Protein 3B7F (pdb70)

Secondary structure (DSSP, 8-state):
-PPP-S---EEEETTEEEEEEE-TTS-SEEEEEEESTTSEE------SSSTT---EE---EE-EE-SSTTS--EE-SB---PPPP------EEEEEEE--TTSTT-EEEEEETTEEEEESSTTSB-EE-HHHHT---HHHH-----------EE-TT-TT-EEE---B--EEESSTTSS-EE--TT---TTSSSSSSSS-B-EEEEEE-SSSTT-EEEEETTEEE--TTTT----GGG--TTT-S--S-EEE-SS-TT-EEE-----SSTT-----SS--EEEESSTTS--EEE-BTS--SS------TB--B--SSSP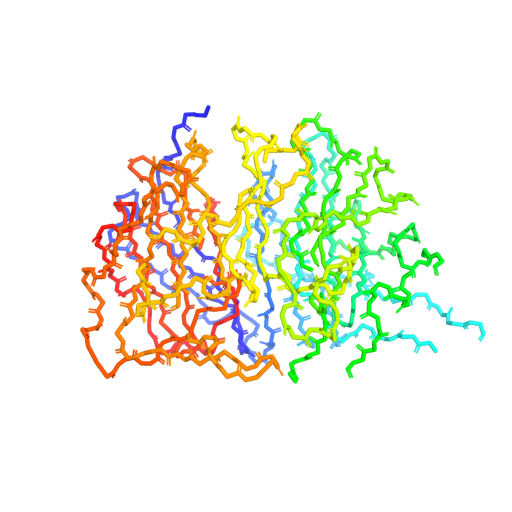PEEEE-TTS-EEEESSTTSB-EEEE-S-S-EEEEE----

Radius of gyration: 19.06 Å; Cα contacts (8 Å, |Δi|>4): 1025; chains: 1; bounding box: 45×49×48 Å

Nearest PDB structures (foldseek):
  3b7f-assembly1_A  TM=1.003E+00  e=8.280E-69  Cupriavidus pinatubonensis JMP134
  6p2l-assembly1_A  TM=5.662E-01  e=8.140E-10  Niastella koreensis GR20-10
  7z6e-assembly1_A  TM=5.411E-01  e=1.673E-03  Caenorhabditis elegans
  4xmi-assembly1_A  TM=3.049E-01  e=4.607E-04  Streptococcus pneumoniae TIGR4
  3sli-assembly1_A  TM=2.594E-01  e=3.035E-03  Macrobdella decora

Solvent-accessible surface area: 14882 Å² total

Sequence (358 aa):
SAPESGPVLLVATIKGAWFLASDPARRTWELRGPVFLGHTIHHIVQDPREPEERLAARTLGPTVFRSDDGGGNWTEATRPPAFNKAPGRRVVDHVFWLTPGHASEPGTTWYAGTSPQGLFRSTDHGASWEPVAGFNDHPRRAWTGGEPDGPKHSILVDPRDPKHLYIGSSGGVFESTDAGTDWKPLNRGCAANFLPDPNVEFGHDPHCVVQHPAAPDILYQQNHCGIYRDRREGVWKRIGDAPREVGDIGFPIVVHQRDPRTVWVFPDGSDVWPRVSPGGKPAVYVTRDAGEESWQRQDRGLPTTDQAWLTVKRQATADAHAPVGVYFGTTGGEIWASADEGEHWQCIASHLPHIYAVQSARP

Structure (mmCIF, N/CA/C/O backbone):
data_3B7F
#
_entry.id   3B7F
#
_cell.length_a   114.310
_cell.length_b   114.310
_cell.length_c   161.430
_cell.angle_alpha   90.000
_cell.angle_beta   90.000
_cell.angle_gamma   90.000
#
_symmetry.space_group_name_H-M   'I 41 2 2'
#
loop_
_entity.id
_entity.type
_entity.pdbx_description
1 polymer 'Glycosyl hydrolase, BNR repeat'
2 non-polymer 'CHLORIDE ION'
3 non-polymer 1,2-ETHANEDIOL
4 water water
#
loop_
_atom_site.group_PDB
_atom_site.id
_atom_site.type_symbol
_atom_site.label_atom_id
_atom_site.label_alt_id
_atom_site.label_comp_id
_atom_site.label_asym_id
_atom_site.label_entity_id
_atom_site.label_seq_id
_atom_site.pdbx_PDB_ins_code
_atom_site.Cartn_x
_atom_site.Cartn_y
_atom_site.Cartn_z
_atom_site.occupancy
_atom_site.B_iso_or_equiv
_atom_site.auth_seq_id
_atom_site.auth_comp_id
_atom_site.auth_asym_id
_atom_site.auth_atom_id
_atom_site.pdbx_PDB_model_num
ATOM 1 N N . SER A 1 16 ? 35.472 -15.598 12.149 1.00 59.30 15 SER A N 1
ATOM 2 C CA . SER A 1 16 ? 34.169 -14.928 12.465 1.00 59.78 15 SER A CA 1
ATOM 3 C C . SER A 1 16 ? 32.957 -15.872 12.518 1.00 59.03 15 SER A C 1
ATOM 4 O O . SER A 1 16 ? 32.543 -16.440 11.488 1.00 58.03 15 SER A O 1
ATOM 7 N N . ALA A 1 17 ? 32.417 -16.052 13.730 1.00 58.20 16 ALA A N 1
ATOM 8 C CA . ALA A 1 17 ? 31.172 -16.792 13.935 1.00 56.21 16 ALA A CA 1
ATOM 9 C C . ALA A 1 17 ? 30.082 -15.765 13.601 1.00 53.99 16 ALA A C 1
ATOM 10 O O . ALA A 1 17 ? 30.274 -14.569 13.898 1.00 52.61 16 ALA A O 1
ATOM 12 N N . PRO A 1 18 ? 28.967 -16.190 12.953 1.00 51.06 17 PRO A N 1
ATOM 13 C CA . PRO A 1 18 ? 27.944 -15.173 12.646 1.00 49.16 17 PRO A CA 1
ATOM 14 C C . PRO A 1 18 ? 27.269 -14.622 13.901 1.00 46.39 17 PRO A C 1
ATOM 15 O O . PRO A 1 18 ? 27.092 -15.358 14.890 1.00 43.50 17 PRO A O 1
ATOM 19 N N . GLU A 1 19 ? 26.943 -13.327 13.866 1.00 44.49 18 GLU A N 1
ATOM 20 C CA . GLU A 1 19 ? 26.242 -12.681 14.976 1.00 43.36 18 GLU A CA 1
ATOM 21 C C . GLU A 1 19 ? 24.815 -13.140 14.945 1.00 39.85 18 GLU A C 1
ATOM 22 O O . GLU A 1 19 ? 24.353 -13.703 13.964 1.00 38.89 18 GLU A O 1
ATOM 28 N N . SER A 1 20 ? 24.122 -12.895 16.038 1.00 39.42 19 SER A N 1
ATOM 29 C CA . SER A 1 20 ? 22.784 -13.391 16.220 1.00 38.92 19 SER A CA 1
ATOM 30 C C . SER A 1 20 ? 21.937 -12.415 17.026 1.00 37.58 19 SER A C 1
ATOM 31 O O . SER A 1 20 ? 22.462 -11.507 17.691 1.00 35.86 19 SER A O 1
ATOM 34 N N . GLY A 1 21 ? 20.626 -12.595 16.947 1.00 36.20 20 GLY A N 1
ATOM 35 C CA . GLY A 1 21 ? 19.706 -11.751 17.685 1.00 37.50 20 GLY A CA 1
ATOM 36 C C . GLY A 1 21 ? 19.302 -10.436 16.997 1.00 38.33 20 GLY A C 1
ATOM 37 O O . GLY A 1 21 ? 19.449 -10.293 15.778 1.00 37.85 20 GLY A O 1
ATOM 38 N N . PRO A 1 22 ? 18.764 -9.477 17.781 1.00 37.54 21 PRO A N 1
ATOM 39 C CA . PRO A 1 22 ? 18.281 -8.229 17.235 1.00 35.95 21 PRO A CA 1
ATOM 40 C C . PRO A 1 22 ? 19.351 -7.396 16.567 1.00 31.97 21 PRO A C 1
ATOM 41 O O . PRO A 1 22 ? 20.491 -7.387 17.016 1.00 32.50 21 PRO A O 1
ATOM 45 N N . VAL A 1 23 ? 18.962 -6.732 15.487 1.00 28.95 22 VAL A N 1
ATOM 46 C CA . VAL A 1 23 ? 19.799 -5.781 14.771 1.00 25.55 22 VAL A CA 1
ATOM 47 C C . VAL A 1 23 ? 19.248 -4.375 15.039 1.00 27.04 22 VAL A C 1
ATOM 48 O O . VAL A 1 23 ? 18.034 -4.175 15.223 1.00 24.72 22 VAL A O 1
ATOM 60 N N . LEU A 1 25 ? 19.636 -0.307 13.515 1.00 26.98 24 LEU A N 1
ATOM 61 C CA . LEU A 1 25 ? 20.104 0.561 12.427 1.00 26.69 24 LEU A CA 1
ATOM 62 C C . LEU A 1 25 ? 20.071 1.960 13.003 1.00 26.06 24 LEU A C 1
ATOM 63 O O . LEU A 1 25 ? 19.107 2.317 13.620 1.00 27.53 24 LEU A O 1
ATOM 68 N N . LEU A 1 26 ? 21.149 2.706 12.815 1.00 27.23 25 LEU A N 1
ATOM 69 C CA . LEU A 1 26 ? 21.351 4.055 13.331 1.00 25.18 25 LEU A CA 1
ATOM 70 C C . LEU A 1 26 ? 21.228 4.940 12.116 1.00 23.85 25 LEU A C 1
ATOM 71 O O . LEU A 1 26 ? 22.105 4.881 11.249 1.00 23.44 25 LEU A O 1
ATOM 76 N N . VAL A 1 27 ? 20.161 5.760 12.066 1.00 22.79 26 VAL A N 1
ATOM 77 C CA . VAL A 1 27 ? 19.790 6.506 10.899 1.00 23.55 26 VAL A CA 1
ATOM 78 C C . VAL A 1 27 ? 19.976 8.005 11.095 1.00 25.58 26 VAL A C 1
ATOM 79 O O . VAL A 1 27 ? 19.268 8.617 11.903 1.00 27.15 26 VAL A O 1
ATOM 83 N N . ALA A 1 28 ? 20.901 8.582 10.329 1.00 23.79 27 ALA A N 1
ATOM 84 C CA . ALA A 1 28 ? 21.229 9.997 10.380 1.00 24.93 27 ALA A CA 1
ATOM 85 C C . ALA A 1 28 ? 20.492 10.703 9.268 1.00 24.31 27 ALA A C 1
ATOM 86 O O . ALA A 1 28 ? 20.581 10.280 8.111 1.00 23.94 27 ALA A O 1
ATOM 88 N N . THR A 1 29 ? 19.743 11.755 9.612 1.00 25.72 28 THR A N 1
ATOM 89 C CA . THR A 1 29 ? 19.014 12.530 8.618 1.00 24.67 28 THR A CA 1
ATOM 90 C C . THR A 1 29 ? 19.270 14.005 8.818 1.00 26.83 28 THR A C 1
ATOM 91 O O . THR A 1 29 ? 19.781 14.452 9.858 1.00 27.23 28 THR A O 1
ATOM 95 N N . ILE A 1 30 ? 18.870 14.757 7.802 1.00 26.44 29 ILE A N 1
ATOM 96 C CA . ILE A 1 30 ? 18.986 16.190 7.778 1.00 26.03 29 ILE A CA 1
ATOM 97 C C . ILE A 1 30 ? 18.241 16.902 8.927 1.00 27.53 29 ILE A C 1
ATOM 98 O O . ILE A 1 30 ? 18.591 18.049 9.236 1.00 24.18 29 ILE A O 1
ATOM 103 N N . LYS A 1 31 ? 17.245 16.240 9.546 1.00 27.49 30 LYS A N 1
ATOM 104 C CA . LYS A 1 31 ? 16.486 16.819 10.670 1.00 27.81 30 LYS A CA 1
ATOM 105 C C . LYS A 1 31 ? 16.400 15.950 11.917 1.00 28.36 30 LYS A C 1
ATOM 106 O O . LYS A 1 31 ? 15.487 16.142 12.726 1.00 29.94 30 LYS A O 1
ATOM 112 N N . GLY A 1 32 ? 17.368 15.046 12.109 1.00 29.22 31 GLY A N 1
ATOM 113 C CA . GLY A 1 32 ? 17.434 14.231 13.330 1.00 27.84 31 GLY A CA 1
ATOM 114 C C . GLY A 1 32 ? 17.947 12.829 13.126 1.00 27.41 31 GLY A C 1
ATOM 115 O O . GLY A 1 32 ? 18.216 12.406 11.994 1.00 28.44 31 GLY A O 1
ATOM 116 N N . ALA A 1 33 ? 18.078 12.136 14.254 1.00 24.53 32 ALA A N 1
ATOM 117 C CA . ALA A 1 33 ? 18.491 10.749 14.336 1.00 22.90 32 ALA A CA 1
ATOM 118 C C . ALA A 1 33 ? 17.270 9.877 14.644 1.00 24.74 32 ALA A C 1
ATOM 119 O O . ALA A 1 33 ? 16.424 10.218 15.480 1.00 24.72 32 ALA A O 1
ATOM 121 N N . TRP A 1 34 ? 17.168 8.766 13.930 1.00 25.27 33 TRP A N 1
ATOM 122 C CA . TRP A 1 34 ? 16.148 7.766 14.184 1.00 24.91 33 TRP A CA 1
ATOM 123 C C . TRP A 1 34 ? 16.910 6.455 14.335 1.00 22.18 33 TRP A C 1
ATOM 124 O O . TRP A 1 34 ? 18.053 6.344 13.905 1.00 23.66 33 TRP A O 1
ATOM 135 N N . PHE A 1 35 ? 16.262 5.503 14.998 1.00 23.31 34 PHE A N 1
ATOM 136 C CA . PHE A 1 35 ? 16.842 4.224 15.343 1.00 27.29 34 PHE A CA 1
ATOM 137 C C . PHE A 1 35 ? 15.844 3.152 15.065 1.00 27.88 34 PHE A C 1
ATOM 138 O O . PHE A 1 35 ? 14.673 3.295 15.439 1.00 29.87 34 PHE A O 1
ATOM 146 N N . LEU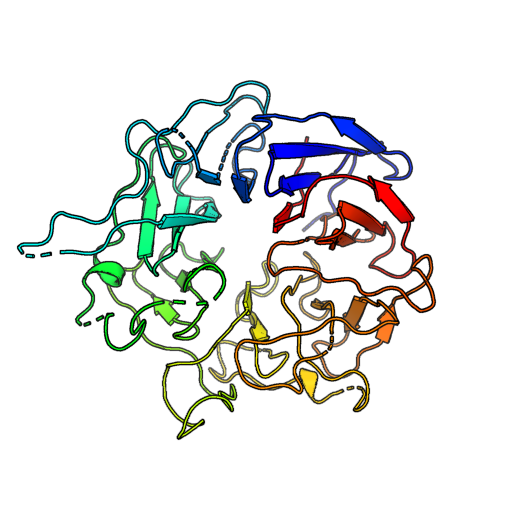 A 1 36 ? 16.289 2.097 14.380 1.00 26.94 35 LEU A N 1
ATOM 147 C CA . LEU A 1 36 ? 15.412 0.967 14.040 1.00 28.90 35 LEU A CA 1
ATOM 148 C C . LEU A 1 36 ? 15.915 -0.261 14.759 1.00 27.22 35 LEU A C 1
ATOM 149 O O . LEU A 1 36 ? 17.099 -0.507 14.750 1.00 30.93 35 LEU A O 1
ATOM 154 N N . ALA A 1 37 ? 15.025 -1.010 15.409 1.00 28.14 36 ALA A N 1
ATOM 155 C CA . ALA A 1 37 ? 15.434 -2.224 16.139 1.00 27.86 36 ALA A CA 1
ATOM 156 C C . ALA A 1 37 ? 14.598 -3.422 15.679 1.00 26.67 36 ALA A C 1
ATOM 157 O O . ALA A 1 37 ? 13.375 -3.329 15.607 1.00 28.08 36 ALA A O 1
ATOM 159 N N . SER A 1 38 ? 15.252 -4.537 15.376 1.00 29.38 37 SER A N 1
ATOM 160 C CA . SER A 1 38 ? 14.546 -5.740 14.939 1.00 29.22 37 SER A CA 1
ATOM 161 C C . SER A 1 38 ? 14.335 -6.753 16.047 1.00 30.77 37 SER A C 1
ATOM 162 O O . SER A 1 38 ? 14.924 -6.656 17.125 1.00 30.76 37 SER A O 1
ATOM 165 N N . ASP A 1 39 ? 13.449 -7.707 15.747 1.00 32.23 38 ASP A N 1
ATOM 166 C CA . ASP A 1 39 ? 13.285 -8.928 16.532 1.00 33.62 38 ASP A CA 1
ATOM 167 C C . ASP A 1 39 ? 14.487 -9.836 16.125 1.00 34.45 38 ASP A C 1
ATOM 168 O O . ASP A 1 39 ? 15.215 -9.515 15.168 1.00 32.39 38 ASP A O 1
ATOM 173 N N . PRO A 1 40 ? 14.718 -10.950 16.839 1.00 32.89 39 PRO A N 1
ATOM 174 C CA . PRO A 1 40 ? 15.874 -11.786 16.474 1.00 31.89 39 PRO A CA 1
ATOM 175 C C . PRO A 1 40 ? 15.863 -12.350 15.038 1.00 30.44 39 PRO A C 1
ATOM 176 O O . PRO A 1 40 ? 16.920 -12.536 14.436 1.00 31.59 39 PRO A O 1
ATOM 180 N N . ALA A 1 41 ? 14.672 -12.623 14.520 1.00 29.26 40 ALA A N 1
ATOM 181 C CA . ALA A 1 41 ? 14.473 -13.116 13.178 1.00 28.81 40 ALA A CA 1
ATOM 182 C C . ALA A 1 41 ? 14.599 -12.033 12.103 1.00 30.46 40 ALA A C 1
ATOM 183 O O . ALA A 1 41 ? 14.527 -12.371 10.952 1.00 31.27 40 ALA A O 1
ATOM 185 N N . ARG A 1 42 ? 14.767 -10.755 12.471 1.00 31.19 41 ARG A N 1
ATOM 186 C CA . ARG A 1 42 ? 14.877 -9.627 11.541 1.00 29.61 41 ARG A CA 1
ATOM 187 C C . ARG A 1 42 ? 13.686 -9.513 10.610 1.00 31.72 41 ARG A C 1
ATOM 188 O O . ARG A 1 42 ? 13.859 -9.164 9.416 1.00 29.79 41 ARG A O 1
ATOM 196 N N . ARG A 1 43 ? 12.484 -9.798 11.134 1.00 32.46 42 ARG A N 1
ATOM 197 C CA . ARG A 1 43 ? 11.273 -9.685 10.300 1.00 34.74 42 ARG A CA 1
ATOM 198 C C . ARG A 1 43 ? 10.391 -8.477 10.665 1.00 35.07 42 ARG A C 1
ATOM 199 O O . ARG A 1 43 ? 9.888 -7.830 9.759 1.00 37.36 42 ARG A O 1
ATOM 207 N N . THR A 1 44 ? 10.222 -8.178 11.950 1.00 33.18 43 THR A N 1
ATOM 208 C CA . THR A 1 44 ? 9.483 -6.986 12.379 1.00 33.29 43 THR A CA 1
ATOM 209 C C . THR A 1 44 ? 10.489 -5.986 12.974 1.00 32.60 43 THR A C 1
ATOM 210 O O . THR A 1 44 ? 11.461 -6.396 13.614 1.00 33.76 43 THR A O 1
ATOM 214 N N . TRP A 1 45 ? 10.246 -4.689 12.740 1.00 31.37 44 TRP A N 1
ATOM 215 C CA . TRP A 1 45 ? 11.099 -3.594 13.196 1.00 29.35 44 TRP A CA 1
ATOM 216 C C . TRP A 1 45 ? 10.331 -2.508 13.962 1.00 30.15 44 TRP A C 1
ATOM 217 O O . TRP A 1 45 ? 9.192 -2.215 13.660 1.00 29.01 44 TRP A O 1
ATOM 228 N N . GLU A 1 46 ? 11.008 -1.897 14.925 1.00 29.70 45 GLU A N 1
ATOM 229 C CA . GLU A 1 46 ? 10.459 -0.870 15.782 1.00 34.14 45 GLU A CA 1
ATOM 230 C C . GLU A 1 46 ? 11.251 0.399 15.552 1.00 29.00 45 GLU A C 1
ATOM 231 O O . GLU A 1 46 ? 12.457 0.373 15.613 1.00 26.99 45 GLU A O 1
ATOM 237 N N . LEU A 1 47 ? 10.556 1.502 15.278 1.00 30.13 46 LEU A N 1
ATOM 238 C CA . LEU A 1 47 ? 11.168 2.799 15.056 1.00 27.97 46 LEU A CA 1
ATOM 239 C C . LEU A 1 47 ? 11.157 3.658 16.330 1.00 30.18 46 LEU A C 1
ATOM 240 O O . LEU A 1 47 ? 10.104 3.863 16.913 1.00 31.10 46 LEU A O 1
ATOM 245 N N . ARG A 1 48 ? 12.328 4.142 16.743 1.00 33.51 47 ARG A N 1
ATOM 246 C CA . ARG A 1 48 ? 12.467 5.100 17.833 1.00 36.00 47 ARG A CA 1
ATOM 247 C C . ARG A 1 48 ? 13.063 6.390 17.270 1.00 34.21 47 ARG A C 1
ATOM 248 O O . ARG A 1 48 ? 13.917 6.357 16.387 1.00 34.36 47 ARG A O 1
ATOM 256 N N . GLY A 1 49 ? 12.613 7.516 17.810 1.00 32.91 48 GLY A N 1
ATOM 257 C CA . GLY A 1 49 ? 13.084 8.838 17.447 1.00 30.29 48 GLY A CA 1
ATOM 258 C C . GLY A 1 49 ? 11.891 9.721 17.112 1.00 30.57 48 GLY A C 1
ATOM 259 O O . GLY A 1 49 ? 10.764 9.258 17.158 1.00 28.32 48 GLY A O 1
ATOM 260 N N . PRO A 1 50 ? 12.136 10.980 16.708 1.00 29.75 49 PRO A N 1
ATOM 261 C CA . PRO A 1 50 ? 13.462 11.590 16.538 1.00 30.54 49 PRO A CA 1
ATOM 262 C C . PRO A 1 50 ? 14.240 11.871 17.832 1.00 29.93 49 PRO A C 1
ATOM 263 O O . PRO A 1 50 ? 13.648 12.062 18.900 1.00 29.95 49 PRO A O 1
ATOM 267 N N . VAL A 1 51 ? 15.560 11.833 17.692 1.00 29.80 50 VAL A N 1
ATOM 268 C CA . VAL A 1 51 ? 16.485 12.241 18.711 1.00 27.40 50 VAL A CA 1
ATOM 269 C C . VAL A 1 51 ? 17.185 13.428 18.025 1.00 27.93 50 VAL A C 1
ATOM 270 O O . VAL A 1 51 ? 17.620 13.318 16.874 1.00 27.28 50 VAL A O 1
ATOM 274 N N . PHE A 1 52 ? 17.264 14.548 18.726 1.00 26.71 51 PHE A N 1
ATOM 275 C CA . PHE A 1 52 ? 17.859 15.779 18.216 1.00 29.57 51 PHE A CA 1
ATOM 276 C C . PHE A 1 52 ? 17.079 16.295 17.001 1.00 30.34 51 PHE A C 1
ATOM 277 O O . PHE A 1 52 ? 17.691 16.688 16.007 1.00 31.32 51 PHE A O 1
ATOM 285 N N . LEU A 1 53 ? 15.743 16.268 17.077 1.00 30.27 52 LEU A N 1
ATOM 286 C CA . LEU A 1 53 ? 14.895 16.769 15.983 1.00 30.36 52 LEU A CA 1
ATOM 287 C C . LEU A 1 53 ? 15.306 18.191 15.680 1.00 30.16 52 LEU A C 1
ATOM 288 O O . LEU A 1 53 ? 15.520 18.977 16.598 1.00 31.03 52 LEU A O 1
ATOM 293 N N . GLY A 1 54 ? 15.447 18.491 14.391 1.00 31.53 53 GLY A N 1
ATOM 294 C CA . GLY A 1 54 ? 15.871 19.801 13.909 1.00 31.34 53 GLY A CA 1
ATOM 295 C C . GLY A 1 54 ? 17.356 20.018 13.690 1.00 33.52 53 GLY A C 1
ATOM 296 O O . GLY A 1 54 ? 17.741 21.039 13.133 1.00 35.02 53 GLY A O 1
ATOM 297 N N . HIS A 1 55 ? 18.189 19.070 14.131 1.00 33.58 54 HIS A N 1
ATOM 298 C CA . HIS A 1 55 ? 19.622 19.106 13.906 1.00 33.71 54 HIS A CA 1
ATOM 299 C C . HIS A 1 55 ? 19.922 18.228 12.687 1.00 30.68 54 HIS A C 1
ATOM 300 O O . HIS A 1 55 ? 19.231 17.245 12.440 1.00 26.61 54 HIS A O 1
ATOM 307 N N . THR A 1 56 ? 20.962 18.594 11.955 1.00 30.64 55 THR A N 1
ATOM 308 C CA . THR A 1 56 ? 21.460 17.867 10.797 1.00 31.42 55 THR A CA 1
ATOM 309 C C . THR A 1 56 ? 22.444 16.849 11.343 1.00 31.10 55 THR A C 1
ATOM 310 O O . THR A 1 56 ? 23.435 17.235 11.957 1.00 31.71 55 THR A O 1
ATOM 314 N N . ILE A 1 57 ? 22.151 15.562 11.149 1.00 27.63 56 ILE A N 1
ATOM 315 C CA . ILE A 1 57 ? 22.975 14.495 11.666 1.00 26.31 56 ILE A CA 1
ATOM 316 C C . ILE A 1 57 ? 23.674 13.844 10.495 1.00 25.99 56 ILE A C 1
ATOM 317 O O . ILE A 1 57 ? 23.023 13.332 9.584 1.00 24.85 56 ILE A O 1
ATOM 322 N N . HIS A 1 58 ? 25.000 13.833 10.543 1.00 27.05 57 HIS A N 1
ATOM 323 C CA . HIS A 1 58 ? 25.801 13.266 9.468 1.00 29.95 57 HIS A CA 1
ATOM 324 C C . HIS A 1 58 ? 26.209 11.808 9.560 1.00 27.71 57 HIS A C 1
ATOM 325 O O . HIS A 1 58 ? 26.378 11.168 8.526 1.00 30.71 57 HIS A O 1
ATOM 332 N N . HIS A 1 59 ? 26.398 11.295 10.761 1.00 27.19 58 HIS A N 1
ATOM 333 C CA . HIS A 1 59 ? 26.877 9.941 10.940 1.00 27.21 58 HIS A CA 1
ATOM 334 C C . HIS A 1 59 ? 26.662 9.502 12.388 1.00 27.07 58 HIS A C 1
ATOM 335 O O . HIS A 1 59 ? 26.895 10.284 13.300 1.00 26.56 58 HIS A O 1
ATOM 342 N N . ILE A 1 60 ? 26.185 8.271 12.579 1.00 25.36 59 ILE A N 1
ATOM 343 C CA . ILE A 1 60 ? 25.971 7.718 13.915 1.00 25.65 59 ILE A CA 1
ATOM 344 C C . ILE A 1 60 ? 26.668 6.368 13.855 1.00 26.71 59 ILE A C 1
ATOM 345 O O . ILE A 1 60 ? 26.330 5.541 12.996 1.00 28.05 59 ILE A O 1
ATOM 350 N N . VAL A 1 61 ? 27.667 6.171 14.715 1.00 27.31 60 VAL A N 1
ATOM 351 C CA . VAL A 1 61 ? 28.458 4.949 14.717 1.00 28.04 60 VAL A CA 1
ATOM 352 C C . VAL A 1 61 ? 28.573 4.381 16.127 1.00 28.47 60 VAL A C 1
ATOM 353 O O . VAL A 1 61 ? 28.805 5.117 17.073 1.00 30.75 60 VAL A O 1
ATOM 357 N N . GLN A 1 62 ? 28.397 3.070 16.245 1.00 28.93 61 GLN A N 1
ATOM 358 C CA . GLN A 1 62 ? 28.587 2.340 17.493 1.00 26.46 61 GLN A CA 1
ATOM 359 C C . GLN A 1 62 ? 30.047 1.909 17.577 1.00 28.65 61 GLN A C 1
ATOM 360 O O . GLN A 1 62 ? 30.636 1.544 16.552 1.00 27.49 61 GLN A O 1
ATOM 366 N N . ASP A 1 63 ? 30.608 1.931 18.789 1.00 27.63 62 ASP A N 1
ATOM 367 C CA . ASP A 1 63 ? 31.949 1.429 19.033 1.00 29.20 62 ASP A CA 1
ATOM 368 C C . ASP A 1 63 ? 31.806 -0.105 19.096 1.00 28.16 62 ASP A C 1
ATOM 369 O O . ASP A 1 63 ? 31.174 -0.615 20.023 1.00 25.57 62 ASP A O 1
ATOM 374 N N . PRO A 1 64 ? 32.384 -0.843 18.123 1.00 29.99 63 PRO A N 1
ATOM 375 C CA . PRO A 1 64 ? 32.266 -2.299 18.188 1.00 32.53 63 PRO A CA 1
ATOM 376 C C . PRO A 1 64 ? 33.140 -2.902 19.301 1.00 34.17 63 PRO A C 1
ATOM 377 O O . PRO A 1 64 ? 32.920 -4.044 19.672 1.00 34.72 63 PRO A O 1
ATOM 381 N N . ARG A 1 65 ? 34.112 -2.137 19.807 1.00 33.54 64 ARG A N 1
ATOM 382 C CA . ARG A 1 65 ? 34.924 -2.558 20.937 1.00 33.71 64 ARG A CA 1
ATOM 383 C C . ARG A 1 65 ? 34.120 -2.546 22.230 1.00 32.64 64 ARG A C 1
ATOM 384 O O . ARG A 1 65 ? 34.371 -3.362 23.090 1.00 34.13 64 ARG A O 1
ATOM 392 N N . GLU A 1 66 ? 33.191 -1.598 22.358 1.00 33.31 65 GLU A N 1
ATOM 393 C CA . GLU A 1 66 ? 32.350 -1.395 23.547 1.00 34.09 65 GLU A CA 1
ATOM 394 C C . GLU A 1 66 ? 30.961 -0.988 23.056 1.00 32.78 65 GLU A C 1
ATOM 395 O O . GLU A 1 66 ? 30.667 0.197 22.950 1.00 33.00 65 GLU A O 1
ATOM 401 N N . PRO A 1 67 ? 30.086 -1.963 22.748 1.00 33.96 66 PRO A N 1
ATOM 402 C CA . PRO A 1 67 ? 28.774 -1.668 22.108 1.00 33.42 66 PRO A CA 1
ATOM 403 C C . PRO A 1 67 ? 27.878 -0.632 22.788 1.00 33.11 66 PRO A C 1
ATOM 404 O O . PRO A 1 67 ? 27.027 -0.061 22.134 1.00 32.60 66 PRO A O 1
ATOM 408 N N . GLU A 1 68 ? 28.041 -0.434 24.097 1.00 34.27 67 GLU A N 1
ATOM 409 C CA A GLU A 1 68 ? 27.295 0.562 24.847 0.50 32.95 67 GLU A CA 1
ATOM 410 C CA B GLU A 1 68 ? 27.259 0.585 24.826 0.50 32.96 67 GLU A CA 1
ATOM 411 C C . GLU A 1 68 ? 27.684 2.011 24.439 1.00 32.40 67 GLU A C 1
ATOM 412 O O . GLU A 1 68 ? 26.964 2.951 24.709 1.00 33.63 67 GLU A O 1
ATOM 423 N N . ARG A 1 69 ? 28.833 2.176 23.773 1.00 31.96 68 ARG A N 1
ATOM 424 C CA . ARG A 1 69 ? 29.314 3.483 23.333 1.00 31.07 68 ARG A CA 1
ATOM 425 C C . ARG A 1 69 ? 28.958 3.795 21.876 1.00 30.41 68 ARG A C 1
ATOM 426 O O . ARG A 1 69 ? 29.114 2.924 21.004 1.00 30.08 68 ARG A O 1
ATOM 442 N N . LEU A 1 71 ? 28.888 7.343 18.931 1.00 26.41 70 LEU A N 1
ATOM 443 C CA . LEU A 1 71 ? 29.202 8.722 18.545 1.00 26.02 70 LEU A CA 1
ATOM 444 C C . LEU A 1 71 ? 28.282 9.111 17.409 1.00 27.37 70 LEU A C 1
ATOM 445 O O . LEU A 1 71 ? 27.884 8.268 16.620 1.00 26.99 70 LEU A O 1
ATOM 458 N N . ALA A 1 73 ? 27.946 12.470 14.703 1.00 28.17 72 ALA A N 1
ATOM 459 C CA . ALA A 1 73 ? 28.403 13.727 14.099 1.00 29.33 72 ALA A CA 1
ATOM 460 C C . ALA A 1 73 ? 27.152 14.581 13.794 1.00 30.32 72 ALA A C 1
ATOM 461 O O . ALA A 1 73 ? 26.207 14.127 13.126 1.00 29.56 72 ALA A O 1
ATOM 463 N N . ALA A 1 74 ? 27.107 15.794 14.326 1.00 33.61 73 ALA A N 1
ATOM 464 C CA . ALA A 1 74 ? 25.927 16.662 14.196 1.00 33.69 73 ALA A CA 1
ATOM 465 C C . ALA A 1 74 ? 26.295 18.130 14.107 1.00 38.67 73 ALA A C 1
ATOM 466 O O . ALA A 1 74 ? 27.391 18.524 14.520 1.00 35.91 73 ALA A O 1
ATOM 468 N N . ARG A 1 75 ? 25.372 18.927 13.560 1.00 44.11 74 ARG A N 1
ATOM 469 C CA . ARG A 1 75 ? 25.555 20.365 13.440 1.00 51.46 74 ARG A CA 1
ATOM 470 C C . ARG A 1 75 ? 24.443 21.144 14.148 1.00 54.44 74 ARG A C 1
ATOM 471 O O . ARG A 1 75 ? 23.260 20.979 13.829 1.00 53.86 74 ARG A O 1
ATOM 479 N N . THR A 1 76 ? 24.898 21.954 15.121 1.00 59.70 75 THR A N 1
ATOM 480 C CA . THR A 1 76 ? 24.156 22.870 16.033 1.00 60.53 75 THR A CA 1
ATOM 481 C C . THR A 1 76 ? 23.193 22.133 16.936 1.00 62.19 75 THR A C 1
ATOM 482 O O . THR A 1 76 ? 23.639 21.567 17.931 1.00 65.58 75 THR A O 1
ATOM 486 N N . LEU A 1 79 ? 25.267 25.078 19.007 1.00 59.51 78 LEU A N 1
ATOM 487 C CA . LEU A 1 79 ? 26.623 24.523 19.254 1.00 58.32 78 LEU A CA 1
ATOM 488 C C . LEU A 1 79 ? 27.615 24.569 18.058 1.00 57.50 78 LEU A C 1
ATOM 489 O O . LEU A 1 79 ? 28.836 24.420 18.275 1.00 58.75 78 LEU A O 1
ATOM 494 N N . GLY A 1 80 ? 27.117 24.798 16.830 1.00 54.11 79 GLY A N 1
ATOM 495 C CA . GLY A 1 80 ? 27.948 24.705 15.609 1.00 50.14 79 GLY A CA 1
ATOM 496 C C . GLY A 1 80 ? 28.195 23.211 15.345 1.00 45.87 79 GLY A C 1
ATOM 497 O O . GLY A 1 80 ? 27.425 22.382 15.827 1.00 44.69 79 GLY A O 1
ATOM 498 N N . PRO A 1 81 ? 29.256 22.846 14.591 1.00 41.33 80 PRO A N 1
ATOM 499 C CA . PRO A 1 81 ? 29.523 21.427 14.343 1.00 40.41 80 PRO A CA 1
ATOM 500 C C . PRO A 1 81 ? 30.130 20.752 15.565 1.00 34.29 80 PRO A C 1
ATOM 501 O O . PRO A 1 81 ? 31.015 21.324 16.177 1.00 34.35 80 PRO A O 1
ATOM 505 N N . THR A 1 82 ? 29.643 19.560 15.913 1.00 30.41 81 THR A N 1
ATOM 506 C CA . THR A 1 82 ? 30.122 18.807 17.068 1.00 28.90 81 THR A CA 1
ATOM 507 C C . THR A 1 82 ? 29.938 17.303 16.915 1.00 30.36 81 THR A C 1
ATOM 508 O O . THR A 1 82 ? 29.437 16.816 15.889 1.00 29.60 81 THR A O 1
ATOM 512 N N . VAL A 1 83 ? 30.380 16.577 17.946 1.00 29.74 82 VAL A N 1
ATOM 513 C CA . VAL A 1 83 ? 30.177 15.149 18.091 1.00 28.53 82 VAL A CA 1
ATOM 514 C C . VAL A 1 83 ? 29.482 14.914 19.437 1.00 29.18 82 VAL A C 1
ATOM 515 O O . VAL A 1 83 ? 29.957 15.379 20.481 1.00 28.69 82 VAL A O 1
ATOM 519 N N . PHE A 1 84 ? 28.338 14.244 19.410 1.00 29.08 83 PHE A N 1
ATOM 520 C CA . PHE A 1 84 ? 27.660 13.832 20.646 1.00 30.72 83 PHE A CA 1
ATOM 521 C C . PHE A 1 84 ? 28.114 12.410 20.971 1.00 30.94 83 PHE A C 1
ATOM 522 O O . PHE A 1 84 ? 28.371 11.624 20.054 1.00 30.79 83 PHE A O 1
ATOM 530 N N . ARG A 1 85 ? 28.248 12.098 22.258 1.00 31.38 84 ARG A N 1
ATOM 531 C CA . ARG A 1 85 ? 28.666 10.771 22.695 1.00 34.06 84 ARG A CA 1
ATOM 532 C C . ARG A 1 85 ? 27.623 10.190 23.639 1.00 31.17 84 ARG A C 1
ATOM 533 O O . ARG A 1 85 ? 26.974 10.918 24.385 1.00 30.17 84 ARG A O 1
ATOM 541 N N . SER A 1 86 ? 27.493 8.874 23.605 1.00 30.98 85 SER A N 1
ATOM 542 C CA . SER A 1 86 ? 26.623 8.136 24.506 1.00 30.80 85 SER A CA 1
ATOM 543 C C . SER A 1 86 ? 27.408 6.968 25.052 1.00 31.36 85 SER A C 1
ATOM 544 O O . SER A 1 86 ? 28.151 6.352 24.292 1.00 31.04 85 SER A O 1
ATOM 547 N N . ASP A 1 87 ? 27.275 6.687 26.351 1.00 32.03 86 ASP A N 1
ATOM 548 C CA . ASP A 1 87 ? 27.925 5.506 26.974 1.00 33.99 86 ASP A CA 1
ATOM 549 C C . ASP A 1 87 ? 26.896 4.494 27.518 1.00 33.74 86 ASP A C 1
ATOM 550 O O . ASP A 1 87 ? 27.253 3.595 28.260 1.00 33.20 86 ASP A O 1
ATOM 555 N N . ASP A 1 88 ? 25.639 4.628 27.096 1.00 34.11 87 ASP A N 1
ATOM 556 C CA . ASP A 1 88 ? 24.554 3.752 27.534 1.00 35.96 87 ASP A CA 1
ATOM 557 C C . ASP A 1 88 ? 23.692 3.347 26.333 1.00 35.56 87 ASP A C 1
ATOM 558 O O . ASP A 1 88 ? 22.492 3.377 26.404 1.00 31.93 87 ASP A O 1
ATOM 563 N N . GLY A 1 89 ? 24.352 3.005 25.228 1.00 37.90 88 GLY A N 1
ATOM 564 C CA . GLY A 1 89 ? 23.715 2.548 24.003 1.00 41.54 88 GLY A CA 1
ATOM 565 C C . GLY A 1 89 ? 22.683 3.452 23.366 1.00 44.98 88 GLY A C 1
ATOM 566 O O . GLY A 1 89 ? 21.749 2.946 22.742 1.00 45.72 88 GLY A O 1
ATOM 567 N N . GLY A 1 90 ? 22.855 4.771 23.529 1.00 47.42 89 GLY A N 1
ATOM 568 C CA . GLY A 1 90 ? 21.961 5.788 22.973 1.00 48.35 89 GLY A CA 1
ATOM 569 C C . GLY A 1 90 ? 20.937 6.414 23.900 1.00 49.68 89 GLY A C 1
ATOM 570 O O . GLY A 1 90 ? 20.138 7.218 23.452 1.00 53.47 89 GLY A O 1
ATOM 571 N N . GLY A 1 91 ? 20.951 6.078 25.186 1.00 49.71 90 GLY A N 1
ATOM 572 C CA . GLY A 1 91 ? 19.995 6.650 26.131 1.00 49.54 90 GLY A CA 1
ATOM 573 C C . GLY A 1 91 ? 20.270 8.061 26.633 1.00 49.85 90 GLY A C 1
ATOM 574 O O . GLY A 1 91 ? 19.395 8.693 27.231 1.00 54.40 90 GLY A O 1
ATOM 575 N N . ASN A 1 92 ? 21.494 8.532 26.468 1.00 46.46 91 ASN A N 1
ATOM 576 C CA . ASN A 1 92 ? 21.907 9.864 26.864 1.00 43.73 91 ASN A CA 1
ATOM 577 C C . ASN A 1 92 ? 22.972 10.305 25.870 1.00 40.91 91 ASN A C 1
ATOM 578 O O . ASN A 1 92 ? 23.814 9.494 25.468 1.00 40.40 91 ASN A O 1
ATOM 583 N N . TRP A 1 93 ? 22.957 11.579 25.498 1.00 37.59 92 TRP A N 1
ATOM 584 C CA . TRP A 1 93 ? 23.922 12.132 24.555 1.00 34.49 92 TRP A CA 1
ATOM 585 C C . TRP A 1 93 ? 24.556 13.378 25.176 1.00 33.89 92 TRP A C 1
ATOM 586 O O . TRP A 1 93 ? 23.859 14.180 25.777 1.00 34.73 92 TRP A O 1
ATOM 597 N N . THR A 1 94 ? 25.879 13.496 25.081 1.00 33.16 93 THR A N 1
ATOM 598 C CA . THR A 1 94 ? 26.610 14.656 25.599 1.00 32.23 93 THR A CA 1
ATOM 599 C C . THR A 1 94 ? 27.478 15.209 24.486 1.00 32.06 93 THR A C 1
ATOM 600 O O . THR A 1 94 ? 28.184 14.458 23.821 1.00 29.86 93 THR A O 1
ATOM 604 N N . GLU A 1 95 ? 27.390 16.516 24.274 1.00 33.70 94 GLU A N 1
ATOM 605 C CA . GLU A 1 95 ? 28.211 17.209 23.277 1.00 36.66 94 GLU A CA 1
ATOM 606 C C . GLU A 1 95 ? 29.694 17.163 23.670 1.00 35.27 94 GLU A C 1
ATOM 607 O O . GLU A 1 95 ? 30.013 17.094 24.856 1.00 34.56 94 GLU A O 1
ATOM 613 N N . ALA A 1 96 ? 30.571 17.190 22.659 1.00 34.22 95 ALA A N 1
ATOM 614 C CA . ALA A 1 96 ? 32.035 17.188 22.841 1.00 33.54 95 ALA A CA 1
ATOM 615 C C . ALA A 1 96 ? 32.479 18.361 23.699 1.00 31.60 95 ALA A C 1
ATOM 616 O O . ALA A 1 96 ? 31.939 19.459 23.550 1.00 30.21 95 ALA A O 1
ATOM 618 N N . THR A 1 97 ? 33.433 18.132 24.604 1.00 32.63 96 THR A N 1
ATOM 619 C CA . THR A 1 97 ? 33.987 19.233 25.392 1.00 33.75 96 THR A CA 1
ATOM 620 C C . THR A 1 97 ? 34.864 20.023 24.406 1.00 35.79 96 THR A C 1
ATOM 621 O O . THR A 1 97 ? 34.801 21.267 24.389 1.00 37.65 96 THR A O 1
ATOM 625 N N . ARG A 1 98 ? 35.603 19.307 23.541 1.00 35.42 97 ARG A N 1
ATOM 626 C CA . ARG A 1 98 ? 36.410 19.920 22.478 1.00 35.20 97 ARG A CA 1
ATOM 627 C C . ARG A 1 98 ? 36.110 19.227 21.128 1.00 34.58 97 ARG A C 1
ATOM 628 O O . ARG A 1 98 ? 36.759 18.239 20.778 1.00 32.34 97 ARG A O 1
ATOM 636 N N . PRO A 1 99 ? 35.138 19.752 20.352 1.00 34.23 98 PRO A N 1
ATOM 637 C CA . PRO A 1 99 ? 34.888 19.116 19.058 1.00 34.95 98 PRO A CA 1
ATOM 638 C C . PRO A 1 99 ? 35.979 19.455 18.029 1.00 34.90 98 PRO A C 1
ATOM 639 O O . PRO A 1 99 ? 36.784 20.336 18.283 1.00 33.54 98 PRO A O 1
ATOM 643 N N . PRO A 1 100 ? 36.023 18.732 16.888 1.00 36.40 99 PRO A N 1
ATOM 644 C CA . PRO A 1 100 ? 36.983 19.034 15.831 1.00 35.38 99 PRO A CA 1
ATOM 645 C C . PRO A 1 100 ? 37.002 20.509 15.376 1.00 34.16 99 PRO A C 1
ATOM 646 O O . PRO A 1 100 ? 35.961 21.081 15.052 1.00 34.14 99 PRO A O 1
ATOM 650 N N . ALA A 1 101 ? 38.188 21.105 15.392 1.00 33.17 100 ALA A N 1
ATOM 651 C CA . ALA A 1 101 ? 38.386 22.497 14.989 1.00 31.96 100 ALA A CA 1
ATOM 652 C C . ALA A 1 101 ? 39.793 22.612 14.506 1.00 32.63 100 ALA A C 1
ATOM 653 O O . ALA A 1 101 ? 40.693 22.086 15.150 1.00 33.94 100 ALA A O 1
ATOM 655 N N . PHE A 1 102 ? 39.996 23.270 13.364 1.00 34.89 101 PHE A N 1
ATOM 656 C CA . PHE A 1 102 ? 41.335 23.489 12.835 1.00 34.49 101 PHE A CA 1
ATOM 657 C C . PHE A 1 102 ? 42.098 24.455 13.757 1.00 35.39 101 PHE A C 1
ATOM 658 O O . PHE A 1 102 ? 41.495 25.313 14.420 1.00 35.38 101 PHE A O 1
ATOM 666 N N . ASN A 1 103 ? 43.418 24.316 13.797 1.00 36.57 102 ASN A N 1
ATOM 667 C CA . ASN A 1 103 ? 44.267 25.234 14.579 1.00 39.77 102 ASN A CA 1
ATOM 668 C C . ASN A 1 103 ? 44.192 26.670 14.008 1.00 40.95 102 ASN A C 1
ATOM 669 O O . ASN A 1 103 ? 43.873 26.853 12.819 1.00 39.13 102 ASN A O 1
ATOM 674 N N . LYS A 1 104 ? 44.470 27.663 14.859 1.00 42.92 103 LYS A N 1
ATOM 675 C CA . LYS A 1 104 ? 44.479 29.071 14.460 1.00 44.48 103 LYS A CA 1
ATOM 676 C C . LYS A 1 104 ? 45.534 29.274 13.380 1.00 47.45 103 LYS A C 1
ATOM 677 O O . LYS A 1 104 ? 46.625 28.721 13.494 1.00 47.95 103 LYS A O 1
ATOM 679 N N . ALA A 1 105 ? 45.197 30.010 12.318 1.00 51.56 104 ALA A N 1
ATOM 680 C CA . ALA A 1 105 ? 46.156 30.282 11.237 1.00 56.71 104 ALA A CA 1
ATOM 681 C C . ALA A 1 105 ? 47.148 31.377 11.688 1.00 58.97 104 ALA A C 1
ATOM 682 O O . ALA A 1 105 ? 46.810 32.166 12.581 1.00 59.99 104 ALA A O 1
ATOM 684 N N . PRO A 1 106 ? 48.370 31.429 11.096 1.00 62.04 105 PRO A N 1
ATOM 685 C CA . PRO A 1 106 ? 49.322 32.503 11.493 1.00 62.36 105 PRO A CA 1
ATOM 686 C C . PRO A 1 106 ? 48.902 33.909 11.029 1.00 64.41 105 PRO A C 1
ATOM 687 O O . PRO A 1 106 ? 48.337 34.056 9.939 1.00 65.46 105 PRO A O 1
ATOM 691 N N . GLY A 1 111 ? 42.871 31.463 7.492 1.00 52.59 110 GLY A N 1
ATOM 692 C CA . GLY A 1 111 ? 42.659 30.151 8.126 1.00 52.46 110 GLY A CA 1
ATOM 693 C C . GLY A 1 111 ? 41.339 29.441 7.786 1.00 53.16 110 GLY A C 1
ATOM 694 O O . GLY A 1 111 ? 40.315 30.107 7.553 1.00 54.32 110 GLY A O 1
ATOM 695 N N . ARG A 1 112 ? 41.367 28.093 7.829 1.00 51.49 111 ARG A N 1
ATOM 696 C CA A ARG A 1 112 ? 40.214 27.215 7.502 0.50 48.68 111 ARG A CA 1
ATOM 697 C CA B ARG A 1 112 ? 40.195 27.258 7.478 0.50 49.91 111 ARG A CA 1
ATOM 698 C C . ARG A 1 112 ? 39.305 26.963 8.702 1.00 47.07 111 ARG A C 1
ATOM 699 O O . ARG A 1 112 ? 39.774 26.924 9.844 1.00 45.77 111 ARG A O 1
ATOM 714 N N . VAL A 1 113 ? 38.016 26.760 8.427 1.00 43.37 112 VAL A N 1
ATOM 715 C CA . VAL A 1 113 ? 36.985 26.506 9.431 1.00 40.17 112 VAL A CA 1
ATOM 716 C C . VAL A 1 113 ? 36.215 25.199 9.121 1.00 38.13 112 VAL A C 1
ATOM 717 O O . VAL A 1 113 ? 35.849 24.953 7.970 1.00 35.78 112 VAL A O 1
ATOM 721 N N . VAL A 1 114 ? 35.984 24.389 10.158 1.00 36.49 113 VAL A N 1
ATOM 722 C CA . VAL A 1 114 ? 35.238 23.134 10.058 1.00 34.64 113 VAL A CA 1
ATOM 723 C C . VAL A 1 114 ? 33.757 23.465 9.830 1.00 33.58 113 VAL A C 1
ATOM 724 O O . VAL A 1 114 ? 33.141 24.154 10.648 1.00 30.52 113 VAL A O 1
ATOM 728 N N . ASP A 1 115 ? 33.215 23.020 8.688 1.00 32.71 114 ASP A N 1
ATOM 729 C CA . ASP A 1 115 ? 31.807 23.210 8.389 1.00 34.27 114 ASP A CA 1
ATOM 730 C C . ASP A 1 115 ? 31.010 22.132 9.106 1.00 34.17 114 ASP A C 1
ATOM 731 O O . ASP A 1 115 ? 30.038 22.441 9.779 1.00 34.41 114 ASP A O 1
ATOM 736 N N . HIS A 1 116 ? 31.412 20.870 8.939 1.00 35.27 115 HIS A N 1
ATOM 737 C CA . HIS A 1 116 ? 30.778 19.765 9.655 1.00 32.69 115 HIS A CA 1
ATOM 738 C C . HIS A 1 116 ? 31.685 18.549 9.757 1.00 31.16 115 HIS A C 1
ATOM 739 O O . HIS A 1 116 ? 32.592 18.369 8.952 1.00 30.81 115 HIS A O 1
ATOM 746 N N . VAL A 1 117 ? 31.453 17.749 10.797 1.00 31.87 116 VAL A N 1
ATOM 747 C CA . VAL A 1 117 ? 32.118 16.468 10.968 1.00 28.94 116 VAL A CA 1
ATOM 748 C C . VAL A 1 117 ? 31.296 15.554 10.088 1.00 27.81 116 VAL A C 1
ATOM 749 O O . VAL A 1 117 ? 30.086 15.405 10.295 1.00 28.97 116 VAL A O 1
ATOM 753 N N . PHE A 1 118 ? 31.935 14.950 9.099 1.00 27.08 117 PHE A N 1
ATOM 754 C CA . PHE A 1 118 ? 31.235 14.117 8.133 1.00 27.16 117 PHE A CA 1
ATOM 755 C C . PHE A 1 118 ? 31.265 12.615 8.442 1.00 29.16 117 PHE A C 1
ATOM 756 O O . PHE A 1 118 ? 30.263 11.930 8.261 1.00 29.36 117 PHE A O 1
ATOM 764 N N . TRP A 1 119 ? 32.410 12.122 8.904 1.00 29.20 118 TRP A N 1
ATOM 765 C CA . TRP A 1 119 ? 32.644 10.695 9.101 1.00 28.68 118 TRP A CA 1
ATOM 766 C C . TRP A 1 119 ? 33.329 10.399 10.411 1.00 26.86 118 TRP A C 1
ATOM 767 O O . TRP A 1 119 ? 34.254 11.090 10.754 1.00 24.50 118 TRP A O 1
ATOM 778 N N . LEU A 1 120 ? 32.940 9.305 11.062 1.00 28.40 119 LEU A N 1
ATOM 779 C CA . LEU A 1 120 ? 33.482 8.854 12.343 1.00 28.56 119 LEU A CA 1
ATOM 780 C C . LEU A 1 120 ? 33.923 7.400 12.192 1.00 28.61 119 LEU A C 1
ATOM 781 O O . LEU A 1 120 ? 33.163 6.568 11.682 1.00 28.63 119 LEU A O 1
ATOM 786 N N . THR A 1 121 ? 35.135 7.097 12.645 1.00 30.13 120 THR A N 1
ATOM 787 C CA . THR A 1 121 ? 35.710 5.737 12.594 1.00 30.26 120 THR A CA 1
ATOM 788 C C . THR A 1 121 ? 36.248 5.359 13.965 1.00 31.64 120 T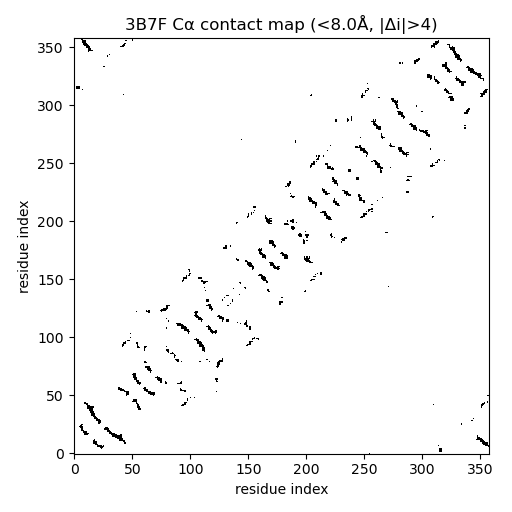HR A C 1
ATOM 789 O O . THR A 1 121 ? 37.038 6.115 14.520 1.00 31.45 120 THR A O 1
ATOM 793 N N . PRO A 1 122 ? 35.833 4.196 14.509 1.00 30.89 121 PRO A N 1
ATOM 794 C CA . PRO A 1 122 ? 36.401 3.801 15.764 1.00 31.10 121 PRO A CA 1
ATOM 795 C C . PRO A 1 122 ? 37.775 3.173 15.503 1.00 31.65 121 PRO A C 1
ATOM 796 O O . PRO A 1 122 ? 38.002 2.511 14.475 1.00 30.80 121 PRO A O 1
ATOM 800 N N . GLY A 1 123 ? 38.699 3.411 16.423 1.00 31.71 122 GLY A N 1
ATOM 801 C CA . GLY A 1 123 ? 40.039 2.887 16.306 1.00 31.12 122 GLY A CA 1
ATOM 802 C C . GLY A 1 123 ? 40.196 1.397 16.490 1.00 30.56 122 GLY A C 1
ATOM 803 O O . GLY A 1 123 ? 39.225 0.651 16.594 1.00 31.64 122 GLY A O 1
ATOM 804 N N . HIS A 1 124 ? 41.465 1.009 16.553 1.00 30.31 123 HIS A N 1
ATOM 805 C CA . HIS A 1 124 ? 41.915 -0.357 16.699 1.00 29.96 123 HIS A CA 1
ATOM 806 C C . HIS A 1 124 ? 41.509 -0.940 18.058 1.00 30.74 123 HIS A C 1
ATOM 807 O O . HIS A 1 124 ? 41.345 -0.202 19.028 1.00 28.87 123 HIS A O 1
ATOM 814 N N . ALA A 1 125 ? 41.339 -2.268 18.094 1.00 32.78 124 ALA A N 1
ATOM 815 C CA . ALA A 1 125 ? 40.929 -3.044 19.274 1.00 32.35 124 ALA A CA 1
ATOM 816 C C . ALA A 1 125 ? 41.823 -2.814 20.493 1.00 35.04 124 ALA A C 1
ATOM 817 O O . ALA A 1 125 ? 41.347 -2.761 21.637 1.00 36.37 124 ALA A O 1
ATOM 819 N N . SER A 1 126 ? 43.119 -2.652 20.228 1.00 35.33 125 SER A N 1
ATOM 820 C CA . SER A 1 126 ? 44.132 -2.438 21.242 1.00 34.80 125 SER A CA 1
ATOM 821 C C . SER A 1 126 ? 44.184 -1.009 21.757 1.00 34.81 125 SER A C 1
ATOM 822 O O . SER A 1 126 ? 44.973 -0.736 22.659 1.00 32.62 125 SER A O 1
ATOM 825 N N . GLU A 1 127 ? 43.397 -0.085 21.194 1.00 34.89 126 GLU A N 1
ATOM 826 C CA . GLU A 1 127 ? 43.416 1.309 21.660 1.00 34.77 126 GLU A CA 1
ATOM 827 C C . GLU A 1 127 ? 42.007 1.782 21.991 1.00 32.65 126 GLU A C 1
ATOM 828 O O . GLU A 1 127 ? 41.520 2.726 21.371 1.00 29.62 126 GLU A O 1
ATOM 834 N N . PRO A 1 128 ? 41.365 1.161 23.023 1.00 31.18 127 PRO A N 1
ATOM 835 C CA . PRO A 1 128 ? 39.993 1.539 23.339 1.00 30.62 127 PRO A CA 1
ATOM 836 C C . PRO A 1 128 ? 39.901 3.026 23.664 1.00 30.19 127 PRO A C 1
ATOM 837 O O . PRO A 1 128 ? 40.848 3.582 24.195 1.00 28.11 127 PRO A O 1
ATOM 841 N N . GLY A 1 129 ? 38.790 3.652 23.265 1.00 30.38 128 GLY A N 1
ATOM 842 C CA . GLY A 1 129 ? 38.591 5.085 23.422 1.00 30.21 128 GLY A CA 1
ATOM 843 C C . GLY A 1 129 ? 39.108 5.961 22.301 1.00 29.59 128 GLY A C 1
ATOM 844 O O . GLY A 1 129 ? 38.765 7.142 22.275 1.00 30.41 128 GLY A O 1
ATOM 845 N N . THR A 1 130 ? 39.916 5.397 21.390 1.00 30.59 129 THR A N 1
ATOM 846 C CA A THR A 1 130 ? 40.481 6.142 20.264 0.50 30.19 129 THR A CA 1
ATOM 847 C CA B THR A 1 130 ? 40.489 6.150 20.264 0.50 31.87 129 THR A CA 1
ATOM 848 C C . THR A 1 130 ? 39.536 6.115 19.049 1.00 31.15 129 THR A C 1
ATOM 849 O O . THR A 1 130 ? 39.006 5.061 18.692 1.00 30.66 129 THR A O 1
ATOM 856 N N . TRP A 1 131 ? 39.294 7.283 18.447 1.00 30.59 130 TRP A N 1
ATOM 857 C CA . TRP A 1 131 ? 38.465 7.435 17.246 1.00 30.15 130 TRP A CA 1
ATOM 858 C C . TRP A 1 131 ? 39.122 8.413 16.294 1.00 30.30 130 TRP A C 1
ATOM 859 O O . TRP A 1 131 ? 39.975 9.209 16.707 1.00 29.25 130 TRP A O 1
ATOM 870 N N . TYR A 1 132 ? 38.720 8.346 15.025 1.00 29.79 131 TYR A N 1
ATOM 871 C CA . TYR A 1 132 ? 39.089 9.339 14.017 1.00 29.92 131 TYR A CA 1
ATOM 872 C C . TYR A 1 132 ? 37.817 9.999 13.518 1.00 27.37 131 TYR A C 1
ATOM 873 O O . TYR A 1 132 ? 36.771 9.389 13.514 1.00 27.55 131 TYR A O 1
ATOM 882 N N . ALA A 1 133 ? 37.932 11.264 13.140 1.00 27.49 132 ALA A N 1
ATOM 883 C CA . ALA A 1 133 ? 36.861 12.040 12.563 1.00 27.33 132 ALA A CA 1
ATOM 884 C C . ALA A 1 133 ? 37.358 12.688 11.261 1.00 26.34 132 ALA A C 1
ATOM 885 O O . ALA A 1 133 ? 38.491 13.182 11.196 1.00 24.05 132 ALA A O 1
ATOM 887 N N . GLY A 1 134 ? 36.496 12.656 10.241 1.00 27.31 133 GLY A N 1
ATOM 888 C CA . GLY A 1 134 ? 36.728 13.307 8.956 1.00 28.80 133 GLY A CA 1
ATOM 889 C C . GLY A 1 134 ? 35.737 14.457 8.822 1.00 27.87 133 GLY A C 1
ATOM 890 O O . GLY A 1 134 ? 34.555 14.273 9.092 1.00 26.29 133 GLY A O 1
ATOM 891 N N . THR A 1 135 ? 36.225 15.622 8.388 1.00 28.45 134 THR A N 1
ATOM 892 C CA . THR A 1 135 ? 35.433 16.846 8.264 1.00 28.40 134 THR A CA 1
ATOM 893 C C . THR A 1 135 ? 35.241 17.373 6.837 1.00 27.65 134 THR A C 1
ATOM 894 O O . THR A 1 135 ? 35.860 16.890 5.897 1.00 27.46 134 THR A O 1
ATOM 898 N N . SER A 1 136 ? 34.358 18.374 6.726 1.00 28.73 135 SER A N 1
ATOM 899 C CA . SER A 1 136 ? 34.177 19.203 5.549 1.00 30.55 135 SER A CA 1
ATOM 900 C C . SER A 1 136 ? 34.532 20.642 6.011 1.00 30.10 135 SER A C 1
ATOM 901 O O . SER A 1 136 ? 33.936 21.113 6.967 1.00 30.41 135 SER A O 1
ATOM 904 N N . PRO A 1 137 ? 35.539 21.307 5.396 1.00 30.00 136 PRO A N 1
ATOM 905 C CA . PRO A 1 137 ? 36.441 20.852 4.327 1.00 28.62 136 PRO A CA 1
ATOM 906 C C . PRO A 1 137 ? 37.392 19.764 4.848 1.00 28.38 136 PRO A C 1
ATOM 907 O O . PRO A 1 137 ? 37.397 19.481 6.043 1.00 27.93 136 PRO A O 1
ATOM 911 N N . GLN A 1 138 ? 38.188 19.174 3.962 1.00 29.26 137 GLN A N 1
ATOM 912 C CA . GLN A 1 138 ? 38.981 17.986 4.310 1.00 28.27 137 GLN A CA 1
ATOM 913 C C . GLN A 1 138 ? 39.879 18.221 5.509 1.00 30.64 137 GLN A C 1
ATOM 914 O O . GLN A 1 138 ? 40.651 19.158 5.539 1.00 33.17 137 GLN A O 1
ATOM 920 N N . GLY A 1 139 ? 39.740 17.377 6.523 1.00 31.63 138 GLY A N 1
ATOM 921 C CA . GLY A 1 139 ? 40.543 17.473 7.738 1.00 29.67 138 GLY A CA 1
ATOM 922 C C . GLY A 1 139 ? 40.361 16.180 8.482 1.00 29.21 138 GLY A C 1
ATOM 923 O O . GLY A 1 139 ? 39.275 15.592 8.403 1.00 26.86 138 GLY A O 1
ATOM 924 N N . LEU A 1 140 ? 41.439 15.718 9.129 1.00 27.97 139 LEU A N 1
ATOM 925 C CA . LEU A 1 140 ? 41.479 14.485 9.915 1.00 27.53 139 LEU A CA 1
ATOM 926 C C . LEU A 1 140 ? 41.769 14.874 11.364 1.00 29.27 139 LEU A C 1
ATOM 927 O O . LEU A 1 140 ? 42.716 15.619 11.632 1.00 28.98 139 LEU A O 1
ATOM 932 N N . PHE A 1 141 ? 40.952 14.349 12.272 1.00 28.41 140 PHE A N 1
ATOM 933 C CA . PHE A 1 141 ? 41.038 14.599 13.703 1.00 28.78 140 PHE A CA 1
ATOM 934 C C . PHE A 1 141 ? 41.010 13.275 14.467 1.00 29.76 140 PHE A C 1
ATOM 935 O O . PHE A 1 141 ? 40.568 12.239 13.945 1.00 28.44 140 PHE A O 1
ATOM 943 N N . ARG A 1 142 ? 41.490 13.322 15.705 1.00 30.42 141 ARG A N 1
ATOM 944 C CA . ARG A 1 142 ? 41.554 12.147 16.547 1.00 31.30 141 ARG A CA 1
ATOM 945 C C . ARG A 1 142 ? 41.135 12.448 17.995 1.00 29.88 141 ARG A C 1
ATOM 946 O O . ARG A 1 142 ? 41.442 13.505 18.538 1.00 28.55 141 ARG A O 1
ATOM 954 N N . SER A 1 143 ? 40.421 11.497 18.593 1.00 28.90 142 SER A N 1
ATOM 955 C CA . SER A 1 143 ? 40.080 11.520 20.006 1.00 29.00 142 SER A CA 1
ATOM 956 C C . SER A 1 143 ? 40.707 10.286 20.601 1.00 30.62 142 SER A C 1
ATOM 957 O O . SER A 1 143 ? 40.812 9.284 19.908 1.00 31.07 142 SER A O 1
ATOM 960 N N . THR A 1 144 ? 41.186 10.393 21.840 1.00 32.65 143 THR A N 1
ATOM 961 C CA . THR A 1 144 ? 41.666 9.257 22.628 1.00 33.46 143 THR A CA 1
ATOM 962 C C . THR A 1 144 ? 40.815 9.064 23.911 1.00 34.28 143 THR A C 1
ATOM 963 O O . THR A 1 144 ? 41.120 8.159 24.704 1.00 34.02 143 THR A O 1
ATOM 967 N N . ASP A 1 145 ? 39.753 9.875 24.086 1.00 34.63 144 ASP A N 1
ATOM 968 C CA . ASP A 1 145 ? 38.858 9.846 25.267 1.00 35.11 144 ASP A CA 1
ATOM 969 C C . ASP A 1 145 ? 37.363 9.598 24.908 1.00 35.36 144 ASP A C 1
ATOM 970 O O . ASP A 1 145 ? 36.465 10.265 25.447 1.00 36.86 144 ASP A O 1
ATOM 975 N N . HIS A 1 146 ? 37.126 8.633 24.011 1.00 34.06 145 HIS A N 1
ATOM 976 C CA . HIS A 1 146 ? 35.780 8.219 23.553 1.00 33.51 145 HIS A CA 1
ATOM 977 C C . HIS A 1 146 ? 34.978 9.316 22.837 1.00 32.66 145 HIS A C 1
ATOM 978 O O . HIS A 1 146 ? 33.741 9.291 22.828 1.00 35.75 145 HIS A O 1
ATOM 985 N N . GLY A 1 147 ? 35.685 10.254 22.219 1.00 31.32 146 GLY A N 1
ATOM 986 C CA . GLY A 1 147 ? 35.060 11.333 21.488 1.00 31.17 146 GLY A CA 1
ATOM 987 C C . GLY A 1 147 ? 34.670 12.549 22.278 1.00 28.95 146 GLY A C 1
ATOM 988 O O . GLY A 1 147 ? 33.926 13.361 21.761 1.00 29.83 146 GLY A O 1
ATOM 989 N N . ALA A 1 148 ? 35.147 12.689 23.519 1.00 30.69 147 ALA A N 1
ATOM 990 C CA . ALA A 1 148 ? 34.861 13.891 24.309 1.00 30.05 147 ALA A CA 1
ATOM 991 C C . ALA A 1 148 ? 35.634 15.089 23.759 1.00 29.83 147 ALA A C 1
ATOM 992 O O . ALA A 1 148 ? 35.061 16.172 23.608 1.00 30.62 147 ALA A O 1
ATOM 994 N N . SER A 1 149 ? 36.915 14.871 23.447 1.00 29.77 148 SER A N 1
ATOM 995 C CA . SER A 1 149 ? 37.819 15.903 22.939 1.00 30.92 148 SER A CA 1
ATOM 996 C C . SER A 1 149 ? 38.528 15.391 21.700 1.00 31.11 148 SER A C 1
ATOM 997 O O . SER A 1 149 ? 38.859 14.206 21.602 1.00 30.78 148 SER A O 1
ATOM 1000 N N . TRP A 1 150 ? 38.746 16.302 20.761 1.00 32.14 149 TRP A N 1
ATOM 1001 C CA . TRP A 1 150 ? 39.349 16.011 19.482 1.00 33.17 149 TRP A CA 1
ATOM 1002 C C . TRP A 1 150 ? 40.500 16.955 19.217 1.00 35.91 149 TRP A C 1
ATOM 1003 O O . TRP A 1 150 ? 40.410 18.128 19.579 1.00 37.36 149 TRP A O 1
ATOM 1014 N N . GLU A 1 151 ? 41.571 16.439 18.603 1.00 35.97 150 GLU A N 1
ATOM 1015 C CA . GLU A 1 151 ? 42.712 17.246 18.190 1.00 39.08 150 GLU A CA 1
ATOM 1016 C C . GLU A 1 151 ? 42.991 16.931 16.705 1.00 38.45 150 GLU A C 1
ATOM 1017 O O . GLU A 1 151 ? 42.684 15.816 16.241 1.00 38.25 150 GLU A O 1
ATOM 1023 N N . PRO A 1 152 ? 43.562 17.892 15.953 1.00 35.63 151 PRO A N 1
ATOM 1024 C CA . PRO A 1 152 ? 43.945 17.583 14.577 1.00 36.11 151 PRO A CA 1
ATOM 1025 C C . PRO A 1 152 ? 45.016 16.489 14.454 1.00 35.41 151 PRO A C 1
ATOM 1026 O O . PRO A 1 152 ? 45.853 16.370 15.339 1.00 38.34 151 PRO A O 1
ATOM 1030 N N . VAL A 1 153 ? 44.944 15.655 13.413 1.00 33.82 152 VAL A N 1
ATOM 1031 C CA . VAL A 1 153 ? 46.041 14.729 13.115 1.00 31.73 152 VAL A CA 1
ATOM 1032 C C . VAL A 1 153 ? 46.919 15.616 12.239 1.00 32.22 152 VAL A C 1
ATOM 1033 O O . VAL A 1 153 ? 46.700 15.714 11.027 1.00 32.54 152 VAL A O 1
ATOM 1037 N N . ALA A 1 154 ? 47.863 16.301 12.896 1.00 31.85 153 ALA A N 1
ATOM 1038 C CA . ALA A 1 154 ? 48.798 17.261 12.289 1.00 31.12 153 ALA A CA 1
ATOM 1039 C C . ALA A 1 154 ? 49.543 16.740 11.062 1.00 30.35 153 ALA A C 1
ATOM 1040 O O . ALA A 1 154 ? 49.768 17.484 10.107 1.00 30.44 153 ALA A O 1
ATOM 1042 N N . GLY A 1 155 ? 49.895 15.458 11.064 1.00 31.58 154 GLY A N 1
ATOM 1043 C CA . GLY A 1 155 ? 50.572 14.857 9.908 1.00 32.49 154 GLY A CA 1
ATOM 1044 C C . GLY A 1 155 ? 49.782 14.885 8.606 1.00 33.78 154 GLY A C 1
ATOM 1045 O O . GLY A 1 155 ? 50.379 14.776 7.538 1.00 35.68 154 GLY A O 1
ATOM 1046 N N . PHE A 1 156 ? 48.451 15.002 8.687 1.00 33.67 155 PHE A N 1
ATOM 1047 C CA . PHE A 1 156 ? 47.638 15.229 7.500 1.00 31.83 155 PHE A CA 1
ATOM 1048 C C . PHE A 1 156 ? 47.327 16.727 7.347 1.00 31.28 155 PHE A C 1
ATOM 1049 O O . PHE A 1 156 ? 47.600 17.303 6.302 1.00 32.62 155 PHE A O 1
ATOM 1057 N N . ASN A 1 157 ? 46.706 17.321 8.370 1.00 32.68 156 ASN A N 1
ATOM 1058 C CA . ASN A 1 157 ? 46.229 18.722 8.314 1.00 33.31 156 ASN A CA 1
ATOM 1059 C C . ASN A 1 157 ? 47.265 19.783 7.974 1.00 35.62 156 ASN A C 1
ATOM 1060 O O . ASN A 1 157 ? 46.903 20.808 7.393 1.00 35.90 156 ASN A O 1
ATOM 1065 N N . ASP A 1 158 ? 48.517 19.542 8.368 1.00 36.17 157 ASP A N 1
ATOM 1066 C CA . ASP A 1 158 ? 49.649 20.421 8.090 1.00 37.24 157 ASP A CA 1
ATOM 1067 C C . ASP A 1 158 ? 50.684 19.728 7.200 1.00 36.76 157 ASP A C 1
ATOM 1068 O O . ASP A 1 158 ? 51.839 20.084 7.234 1.00 40.08 157 ASP A O 1
ATOM 1073 N N . HIS A 1 159 ? 50.280 18.740 6.408 1.00 38.05 158 HIS A N 1
ATOM 1074 C CA . HIS A 1 159 ? 51.195 18.106 5.452 1.00 38.12 158 HIS A CA 1
ATOM 1075 C C . HIS A 1 159 ? 51.506 19.156 4.384 1.00 37.85 158 HIS A C 1
ATOM 1076 O O . HIS A 1 159 ? 50.586 19.901 4.002 1.00 39.50 158 HIS A O 1
ATOM 1083 N N . PRO A 1 160 ? 52.786 19.276 3.939 1.00 38.54 159 PRO A N 1
ATOM 1084 C CA . PRO A 1 160 ? 53.094 20.275 2.875 1.00 38.57 159 PRO A CA 1
ATOM 1085 C C . PRO A 1 160 ? 52.279 20.118 1.568 1.00 38.20 159 PRO A C 1
ATOM 1086 O O . PRO A 1 160 ? 51.972 21.103 0.921 1.00 37.90 159 PRO A O 1
ATOM 1098 N N . ARG A 1 162 ? 49.130 19.021 1.455 1.00 38.39 161 ARG A N 1
ATOM 1099 C CA . ARG A 1 162 ? 47.681 19.090 1.742 1.00 37.70 161 ARG A CA 1
ATOM 1100 C C . ARG A 1 162 ? 46.823 19.976 0.838 1.00 37.70 161 ARG A C 1
ATOM 1101 O O . ARG A 1 162 ? 45.773 19.523 0.349 1.00 36.78 161 ARG A O 1
ATOM 1109 N N . ARG A 1 163 ? 47.226 21.233 0.677 1.00 35.63 162 ARG A N 1
ATOM 1110 C CA . ARG A 1 163 ? 46.468 22.176 -0.140 1.00 36.56 162 ARG A CA 1
ATOM 1111 C C . ARG A 1 163 ? 46.388 21.690 -1.603 1.00 36.88 162 ARG A C 1
ATOM 1112 O O . ARG A 1 163 ? 45.350 21.850 -2.250 1.00 36.70 162 ARG A O 1
ATOM 1115 N N . ALA A 1 164 ? 47.476 21.083 -2.097 1.00 36.71 163 ALA A N 1
ATOM 1116 C CA . ALA A 1 164 ? 47.539 20.496 -3.440 1.00 35.46 163 ALA A CA 1
ATOM 1117 C C . ALA A 1 164 ? 46.625 19.258 -3.557 1.00 35.17 163 ALA A C 1
ATOM 1118 O O . ALA A 1 164 ? 45.926 19.082 -4.565 1.00 32.06 163 ALA A O 1
ATOM 1120 N N . TRP A 1 165 ? 46.655 18.405 -2.531 1.00 36.34 164 TRP A N 1
ATOM 1121 C CA . TRP A 1 165 ? 45.796 17.225 -2.470 1.00 37.64 164 TRP A CA 1
ATOM 1122 C C . TRP A 1 165 ? 44.307 17.563 -2.360 1.00 40.75 164 TRP A C 1
ATOM 1123 O O . TRP A 1 165 ? 43.512 16.968 -3.069 1.00 40.06 164 TRP A O 1
ATOM 1134 N N . THR A 1 166 ? 43.950 18.518 -1.499 1.00 45.05 165 THR A N 1
ATOM 1135 C CA . THR A 1 166 ? 42.556 18.912 -1.287 1.00 50.29 165 THR A CA 1
ATOM 1136 C C . THR A 1 166 ? 42.033 19.890 -2.342 1.00 54.07 165 THR A C 1
ATOM 1137 O O . THR A 1 166 ? 41.005 19.635 -2.957 1.00 55.68 165 THR A O 1
ATOM 1141 N N . GLY A 1 167 ? 42.734 21.012 -2.511 1.00 59.93 166 GLY A N 1
ATOM 1142 C CA . GLY A 1 167 ? 42.346 22.114 -3.419 1.00 63.06 166 GLY A CA 1
ATOM 1143 C C . GLY A 1 167 ? 41.626 23.235 -2.650 1.00 67.57 166 GLY A C 1
ATOM 1144 O O . GLY A 1 167 ? 42.207 23.838 -1.728 1.00 68.78 166 GLY A O 1
ATOM 1145 N N . GLY A 1 168 ? 40.374 23.523 -3.040 1.00 70.90 167 GLY A N 1
ATOM 1146 C CA . GLY A 1 168 ? 39.507 24.537 -2.385 1.00 72.38 167 GLY A CA 1
ATOM 1147 C C . GLY A 1 168 ? 38.071 24.023 -2.275 1.00 75.39 167 GLY A C 1
ATOM 1148 O O . GLY A 1 168 ? 37.849 22.799 -2.357 1.00 76.54 167 GLY A O 1
ATOM 1149 N N . GLU A 1 169 ? 37.106 24.939 -2.082 1.00 76.95 168 GLU A N 1
ATOM 1150 C CA . GLU A 1 169 ? 35.657 24.590 -2.020 1.00 77.06 168 GLU A CA 1
ATOM 1151 C C . GLU A 1 169 ? 34.995 24.665 -3.409 1.00 78.35 168 GLU A C 1
ATOM 1152 O O . GLU A 1 169 ? 35.001 25.709 -4.067 1.00 78.59 168 GLU A O 1
ATOM 1158 N N . PRO A 1 174 ? 27.978 21.964 -4.325 1.00 78.41 173 PRO A N 1
ATOM 1159 C CA . PRO A 1 174 ? 27.610 20.806 -3.500 1.00 77.36 173 PRO A CA 1
ATOM 1160 C C . PRO A 1 174 ? 27.466 21.197 -1.994 1.00 77.23 173 PRO A C 1
ATOM 1161 O O . PRO A 1 174 ? 27.242 22.383 -1.698 1.00 76.87 173 PRO A O 1
ATOM 1165 N N . ASP A 1 175 ? 27.518 20.216 -1.074 1.00 75.02 174 ASP A N 1
ATOM 1166 C CA . ASP A 1 175 ? 27.582 20.487 0.386 1.00 72.29 174 ASP A CA 1
ATOM 1167 C C . ASP A 1 175 ? 28.980 20.987 0.816 1.00 69.32 174 ASP A C 1
ATOM 1168 O O . ASP A 1 175 ? 29.120 21.571 1.904 1.00 69.47 174 ASP A O 1
ATOM 1173 N N . GLY A 1 176 ? 29.991 20.717 -0.024 1.00 63.79 175 GLY A N 1
ATOM 1174 C CA . GLY A 1 176 ? 31.384 21.105 0.192 1.00 59.11 175 GLY A CA 1
ATOM 1175 C C . GLY A 1 176 ? 32.241 19.857 0.089 1.00 49.51 175 GLY A C 1
ATOM 1176 O O . GLY A 1 176 ? 31.719 18.757 0.157 1.00 46.23 175 GLY A O 1
ATOM 1177 N N . PRO A 1 177 ? 33.562 20.017 -0.057 1.00 43.16 176 PRO A N 1
ATOM 1178 C CA . PRO A 1 177 ? 34.449 18.875 -0.166 1.00 38.32 176 PRO A CA 1
ATOM 1179 C C . PRO A 1 177 ? 34.633 18.245 1.219 1.00 34.64 176 PRO A C 1
ATOM 1180 O O . PRO A 1 177 ? 34.503 18.923 2.226 1.00 33.76 176 PRO A O 1
ATOM 1184 N N . LYS A 1 178 ? 34.941 16.968 1.272 1.00 32.07 177 LYS A N 1
ATOM 1185 C CA . LYS A 1 178 ? 34.964 16.268 2.557 1.00 32.72 177 LYS A CA 1
ATOM 1186 C C . LYS A 1 178 ? 35.940 15.117 2.616 1.00 30.73 177 LYS A C 1
ATOM 1187 O O . LYS A 1 178 ? 36.338 14.564 1.591 1.00 29.40 177 LYS A O 1
ATOM 1201 N N . HIS A 1 180 ? 36.434 11.340 4.090 1.00 28.71 179 HIS A N 1
ATOM 1202 C CA . HIS A 1 180 ? 35.583 10.211 4.395 1.00 27.10 179 HIS A CA 1
ATOM 1203 C C . HIS A 1 180 ? 36.414 8.943 4.377 1.00 28.27 179 HIS A C 1
ATOM 1204 O O . HIS A 1 180 ? 37.635 9.015 4.287 1.00 27.99 179 HIS A O 1
ATOM 1211 N N . SER A 1 181 ? 35.745 7.797 4.496 1.00 29.47 180 SER A N 1
ATOM 1212 C CA . SER A 1 181 ? 36.358 6.494 4.389 1.00 28.88 180 SER A CA 1
ATOM 1213 C C . SER A 1 181 ? 37.672 6.343 5.163 1.00 28.78 180 SER A C 1
ATOM 1214 O O . SER A 1 181 ? 38.681 5.908 4.607 1.00 28.24 180 SER A O 1
ATOM 1217 N N . ILE A 1 182 ? 37.628 6.719 6.444 1.00 27.71 181 ILE A N 1
ATOM 1218 C CA . ILE A 1 182 ? 38.757 6.605 7.342 1.00 27.71 181 ILE A CA 1
ATOM 1219 C C . ILE A 1 182 ? 38.746 5.149 7.826 1.00 28.24 181 ILE A C 1
ATOM 1220 O O . ILE A 1 182 ? 37.798 4.668 8.471 1.00 29.33 181 ILE A O 1
ATOM 1225 N N . LEU A 1 183 ? 39.818 4.455 7.489 1.00 29.14 182 LEU A N 1
ATOM 1226 C CA . LEU A 1 183 ? 39.975 3.044 7.734 1.00 26.50 182 LEU A CA 1
ATOM 1227 C C . LEU A 1 183 ? 41.209 2.796 8.599 1.00 28.84 182 LEU A C 1
ATOM 1228 O O . LEU A 1 183 ? 42.278 3.262 8.249 1.00 29.94 182 LEU A O 1
ATOM 1233 N N . VAL A 1 184 ? 41.046 2.078 9.713 1.00 30.68 183 VAL A N 1
ATOM 1234 C CA . VAL A 1 184 ? 42.138 1.675 10.605 1.00 27.85 183 VAL A CA 1
ATOM 1235 C C . VAL A 1 184 ? 42.347 0.171 10.405 1.00 29.26 183 VAL A C 1
ATOM 1236 O O . VAL A 1 184 ? 41.441 -0.613 10.658 1.00 31.26 183 VAL A O 1
ATOM 1240 N N . ASP A 1 185 ? 43.528 -0.231 9.962 1.00 29.85 184 ASP A N 1
ATOM 1241 C CA . ASP A 1 185 ? 43.822 -1.644 9.670 1.00 31.70 184 ASP A CA 1
ATOM 1242 C C . ASP A 1 185 ? 43.639 -2.529 10.925 1.00 32.92 184 ASP A C 1
ATOM 1243 O O . ASP A 1 185 ? 44.207 -2.201 11.963 1.00 33.09 184 ASP A O 1
ATOM 1248 N N . PRO A 1 186 ? 42.826 -3.624 10.840 1.00 34.23 185 PRO A N 1
ATOM 1249 C CA . PRO A 1 186 ? 42.656 -4.498 12.013 1.00 33.75 185 PRO A CA 1
ATOM 1250 C C . PRO A 1 186 ? 43.945 -5.160 12.507 1.00 34.70 185 PRO A C 1
ATOM 1251 O O . PRO A 1 186 ? 44.025 -5.530 13.673 1.00 36.62 185 PRO A O 1
ATOM 1255 N N . ARG A 1 187 ? 44.918 -5.322 11.618 1.00 33.98 186 ARG A N 1
ATOM 1256 C CA . ARG A 1 187 ? 46.199 -5.902 11.947 1.00 33.65 186 ARG A CA 1
ATOM 1257 C C . ARG A 1 187 ? 47.210 -4.914 12.511 1.00 35.06 186 ARG A C 1
ATOM 1258 O O . ARG A 1 187 ? 48.194 -5.359 13.081 1.00 36.37 186 ARG A O 1
ATOM 1266 N N . ASP A 1 188 ? 46.994 -3.603 12.359 1.00 33.89 187 ASP A N 1
ATOM 1267 C CA . ASP A 1 188 ? 47.984 -2.619 12.775 1.00 33.71 187 ASP A CA 1
ATOM 1268 C C . ASP A 1 188 ? 47.380 -1.222 12.909 1.00 33.81 187 ASP A C 1
ATOM 1269 O O . ASP A 1 188 ? 47.039 -0.632 11.888 1.00 35.60 187 ASP A O 1
ATOM 1274 N N . PRO A 1 189 ? 47.312 -0.649 14.138 1.00 32.48 188 PRO A N 1
ATOM 1275 C CA . PRO A 1 189 ? 46.741 0.708 14.303 1.00 31.83 188 PRO A CA 1
ATOM 1276 C C . PRO A 1 189 ? 47.465 1.843 13.556 1.00 33.34 188 PRO A C 1
ATOM 1277 O O . PRO A 1 189 ? 46.879 2.924 13.368 1.00 32.12 188 PRO A O 1
ATOM 1281 N N . LYS A 1 190 ? 48.727 1.606 13.182 1.00 32.88 189 LYS A N 1
ATOM 1282 C CA . LYS A 1 190 ? 49.538 2.563 12.443 1.00 33.98 189 LYS A CA 1
ATOM 1283 C C . LYS A 1 190 ? 49.180 2.647 10.946 1.00 33.55 189 LYS A C 1
ATOM 1284 O O . LYS A 1 190 ? 49.495 3.662 10.310 1.00 32.64 189 LYS A O 1
ATOM 1289 N N . HIS A 1 191 ? 48.551 1.603 10.393 1.00 32.07 190 HIS A N 1
ATOM 1290 C CA . HIS A 1 191 ? 48.198 1.559 8.981 1.00 31.54 190 HIS A CA 1
ATOM 1291 C C . HIS A 1 191 ? 46.771 2.102 8.769 1.00 31.74 190 HIS A C 1
ATOM 1292 O O . HIS A 1 191 ? 45.763 1.455 9.134 1.00 29.18 190 HIS A O 1
ATOM 1299 N N . LEU A 1 192 ? 46.720 3.295 8.172 1.00 30.66 191 LEU A N 1
ATOM 1300 C CA . LEU A 1 192 ? 45.504 4.039 7.943 1.00 28.77 191 LEU A CA 1
ATOM 1301 C C . LEU A 1 192 ? 45.314 4.364 6.490 1.00 28.86 191 LEU A C 1
ATOM 1302 O O . LEU A 1 192 ? 46.294 4.585 5.782 1.00 28.92 191 LEU A O 1
ATOM 1307 N N . TYR A 1 193 ? 44.042 4.397 6.070 1.00 28.92 192 TYR A N 1
ATOM 1308 C CA . TYR A 1 193 ? 43.616 4.827 4.752 1.00 28.18 192 TYR A CA 1
ATOM 1309 C C . TYR A 1 193 ? 42.560 5.915 4.960 1.00 27.49 192 TYR A C 1
ATOM 1310 O O . TYR A 1 193 ? 41.834 5.894 5.956 1.00 26.32 192 TYR A O 1
ATOM 1319 N N . ILE A 1 194 ? 42.501 6.878 4.042 1.00 25.82 193 ILE A N 1
ATOM 1320 C CA . ILE A 1 194 ? 41.475 7.932 4.065 1.00 26.33 193 ILE A CA 1
ATOM 1321 C C . ILE A 1 194 ? 41.023 8.184 2.632 1.00 26.77 193 ILE A C 1
ATOM 1322 O O . ILE A 1 194 ? 41.728 7.850 1.693 1.00 27.34 193 ILE A O 1
ATOM 1327 N N . GLY A 1 195 ? 39.842 8.762 2.477 1.00 27.51 194 GLY A N 1
ATOM 1328 C CA . GLY A 1 195 ? 39.289 9.092 1.161 1.00 26.92 194 GLY A CA 1
ATOM 1329 C C . GLY A 1 195 ? 38.912 10.557 1.190 1.00 27.00 194 GLY A C 1
ATOM 1330 O O . GLY A 1 195 ? 38.472 11.079 2.207 1.00 24.33 194 GLY A O 1
ATOM 1339 N N . SER A 1 197 ? 36.964 13.666 -1.139 1.00 28.35 196 SER A N 1
ATOM 1340 C CA . SER A 1 197 ? 36.168 14.115 -2.243 1.00 28.15 196 SER A CA 1
ATOM 1341 C C . SER A 1 197 ? 36.341 15.639 -2.310 1.00 29.05 196 SER A C 1
ATOM 1342 O O . SER A 1 197 ? 35.721 16.333 -1.534 1.00 31.70 196 SER A O 1
ATOM 1345 N N . SER A 1 198 ? 37.217 16.178 -3.160 1.00 31.00 197 SER A N 1
ATOM 1346 C CA . SER A 1 198 ? 38.134 15.449 -4.071 1.00 32.32 197 SER A CA 1
ATOM 1347 C C . SER A 1 198 ? 39.516 15.340 -3.453 1.00 30.10 197 SER A C 1
ATOM 1348 O O . SER A 1 198 ? 39.800 15.960 -2.415 1.00 31.99 197 SER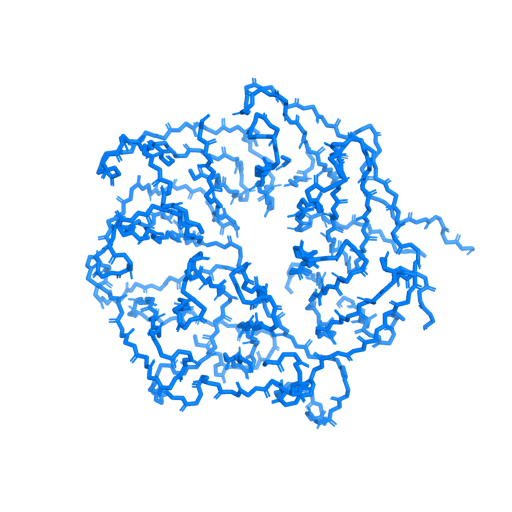 A O 1
ATOM 1351 N N . GLY A 1 199 ? 40.346 14.502 -4.071 1.00 27.77 198 GLY A N 1
ATOM 1352 C CA . GLY A 1 199 ? 41.723 14.263 -3.638 1.00 24.98 198 GLY A CA 1
ATOM 1353 C C . GLY A 1 199 ? 42.182 12.849 -3.902 1.00 25.18 198 GLY A C 1
ATOM 1354 O O . GLY A 1 199 ? 43.278 12.648 -4.400 1.00 27.79 198 GLY A O 1
ATOM 1355 N N . GLY A 1 200 ? 41.368 11.865 -3.522 1.00 24.11 199 GLY A N 1
ATOM 1356 C CA . GLY A 1 200 ? 41.697 10.472 -3.704 1.00 23.99 199 GLY A CA 1
ATOM 1357 C C . GLY A 1 200 ? 41.793 9.698 -2.415 1.00 22.91 199 GLY A C 1
ATOM 1358 O O . GLY A 1 200 ? 41.355 10.172 -1.348 1.00 22.80 199 GLY A O 1
ATOM 1359 N N . VAL A 1 201 ? 42.346 8.491 -2.551 1.00 21.92 200 VAL A N 1
ATOM 1360 C CA . VAL A 1 201 ? 42.651 7.619 -1.439 1.00 25.64 200 VAL A CA 1
ATOM 1361 C C . VAL A 1 201 ? 44.097 7.906 -1.059 1.00 28.09 200 VAL A C 1
ATOM 1362 O O . VAL A 1 201 ? 44.957 8.125 -1.932 1.00 27.48 200 VAL A O 1
ATOM 1366 N N . PHE A 1 202 ? 44.345 7.942 0.251 1.00 29.87 201 PHE A N 1
ATOM 1367 C CA . PHE A 1 202 ? 45.647 8.199 0.792 1.00 29.45 201 PHE A CA 1
ATOM 1368 C C . PHE A 1 202 ? 45.898 7.189 1.869 1.00 32.09 201 PHE A C 1
ATOM 1369 O O . PHE A 1 202 ? 44.957 6.731 2.522 1.00 31.37 201 PHE A O 1
ATOM 1377 N N . GLU A 1 203 ? 47.183 6.875 2.056 1.00 32.95 202 GLU A N 1
ATOM 1378 C CA . GLU A 1 203 ? 47.655 5.879 2.997 1.00 31.99 202 GLU A CA 1
ATOM 1379 C C . GLU A 1 203 ? 48.746 6.412 3.919 1.00 33.88 202 GLU A C 1
ATOM 1380 O O . GLU A 1 203 ? 49.636 7.165 3.481 1.00 34.63 202 GLU A O 1
ATOM 1386 N N . SER A 1 204 ? 48.696 5.956 5.173 1.00 34.78 203 SER A N 1
ATOM 1387 C CA . SER A 1 204 ? 49.723 6.202 6.171 1.00 33.39 203 SER A CA 1
ATOM 1388 C C . SER A 1 204 ? 50.114 4.836 6.719 1.00 34.05 203 SER A C 1
ATOM 1389 O O . SER A 1 204 ? 49.263 3.956 6.821 1.00 33.91 203 SER A O 1
ATOM 1392 N N . THR A 1 205 ? 51.399 4.656 7.007 1.00 34.16 204 THR A N 1
ATOM 1393 C CA . THR A 1 205 ? 51.918 3.461 7.676 1.00 32.53 204 THR A CA 1
ATOM 1394 C C . THR A 1 205 ? 52.487 3.823 9.061 1.00 31.26 204 THR A C 1
ATOM 1395 O O . THR A 1 205 ? 52.967 2.931 9.747 1.00 31.20 204 THR A O 1
ATOM 1399 N N . ASP A 1 206 ? 52.353 5.089 9.494 1.00 30.10 205 ASP A N 1
ATOM 1400 C CA . ASP A 1 206 ? 52.865 5.567 10.778 1.00 30.96 205 ASP A CA 1
ATOM 1401 C C . ASP A 1 206 ? 51.839 6.378 11.568 1.00 32.74 205 ASP A C 1
ATOM 1402 O O . ASP A 1 206 ? 52.134 7.456 12.099 1.00 30.98 205 ASP A O 1
ATOM 1407 N N . ALA A 1 207 ? 50.620 5.840 11.630 1.00 34.16 206 ALA A N 1
ATOM 1408 C CA . ALA A 1 207 ? 49.498 6.434 12.356 1.00 31.67 206 ALA A CA 1
ATOM 1409 C C . ALA A 1 207 ? 49.240 7.889 11.990 1.00 31.15 206 ALA A C 1
ATOM 1410 O O . ALA A 1 207 ? 48.915 8.693 12.844 1.00 28.71 206 ALA A O 1
ATOM 1412 N N . GLY A 1 208 ? 49.433 8.233 10.720 1.00 33.32 207 GLY A N 1
ATOM 1413 C CA . GLY A 1 208 ? 49.140 9.575 10.248 1.00 35.14 207 GLY A CA 1
ATOM 1414 C C . GLY A 1 208 ? 50.177 10.670 10.329 1.00 36.20 207 GLY A C 1
ATOM 1415 O O . GLY A 1 208 ? 49.862 11.794 9.945 1.00 35.10 207 GLY A O 1
ATOM 1416 N N . THR A 1 209 ? 51.398 10.386 10.799 1.00 37.89 208 THR A N 1
ATOM 1417 C CA . THR A 1 209 ? 52.440 11.423 10.808 1.00 37.94 208 THR A CA 1
ATOM 1418 C C . THR A 1 209 ? 52.854 11.743 9.347 1.00 35.80 208 THR A C 1
ATOM 1419 O O . THR A 1 209 ? 53.186 12.890 9.057 1.00 35.79 208 THR A O 1
ATOM 1423 N N . ASP A 1 210 ? 52.818 10.750 8.449 1.00 35.08 209 ASP A N 1
ATOM 1424 C CA . ASP A 1 210 ? 53.002 10.980 6.999 1.00 35.09 209 ASP A CA 1
ATOM 1425 C C . ASP A 1 210 ? 51.921 10.230 6.161 1.00 34.42 209 ASP A C 1
ATOM 1426 O O . ASP A 1 210 ? 51.442 9.156 6.548 1.00 32.31 209 ASP A O 1
ATOM 1431 N N . TRP A 1 211 ? 51.570 10.833 5.024 1.00 33.74 210 TRP A N 1
ATOM 1432 C CA . TRP A 1 211 ? 50.609 10.318 4.049 1.00 32.66 210 TRP A CA 1
ATOM 1433 C C . TRP A 1 211 ? 51.161 10.357 2.624 1.00 33.63 210 TRP A C 1
ATOM 1434 O O . TRP A 1 211 ? 51.983 11.242 2.278 1.00 32.52 210 TRP A O 1
ATOM 1445 N N . LYS A 1 212 ? 50.690 9.397 1.810 1.00 33.60 211 LYS A N 1
ATOM 1446 C CA . LYS A 1 212 ? 51.031 9.281 0.385 1.00 33.18 211 LYS A CA 1
ATOM 1447 C C . LYS A 1 212 ? 49.764 8.931 -0.430 1.00 31.25 211 LYS A C 1
ATOM 1448 O O . LYS A 1 212 ? 48.904 8.203 0.068 1.00 30.48 211 LYS A O 1
ATOM 1451 N N . PRO A 1 213 ? 49.626 9.463 -1.664 1.00 31.25 212 PRO A N 1
ATOM 1452 C CA . PRO A 1 213 ? 48.440 9.074 -2.465 1.00 31.56 212 PRO A CA 1
ATOM 1453 C C . PRO A 1 213 ? 48.464 7.611 -2.889 1.00 31.35 212 PRO A C 1
ATOM 1454 O O . PRO A 1 213 ? 49.533 7.052 -3.044 1.00 33.00 212 PRO A O 1
ATOM 1458 N N . LEU A 1 214 ? 47.281 6.995 -2.998 1.00 32.83 213 LEU A N 1
ATOM 1459 C CA . LEU A 1 214 ? 47.138 5.613 -3.450 1.00 30.84 213 LEU A CA 1
ATOM 1460 C C . LEU A 1 214 ? 45.91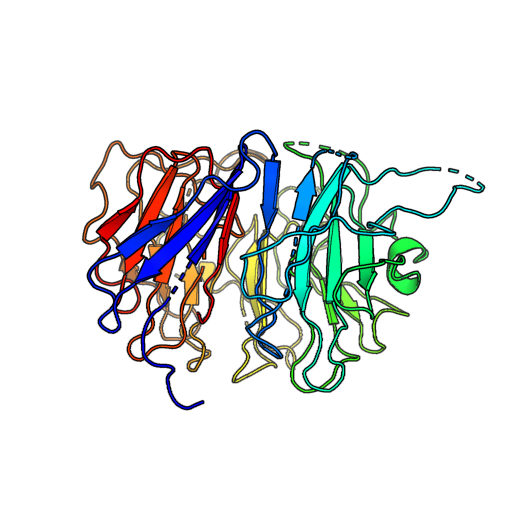3 5.540 -4.370 1.00 31.33 213 LEU A C 1
ATOM 1461 O O . LEU A 1 214 ? 44.840 5.104 -3.972 1.00 28.17 213 LEU A O 1
ATOM 1466 N N . ASN A 1 215 ? 46.087 6.042 -5.585 1.00 29.59 214 ASN A N 1
ATOM 1467 C CA . ASN A 1 215 ? 45.052 6.107 -6.602 1.00 28.58 214 ASN A CA 1
ATOM 1468 C C . ASN A 1 215 ? 45.394 5.399 -7.901 1.00 29.80 214 ASN A C 1
ATOM 1469 O O . ASN A 1 215 ? 44.644 5.505 -8.831 1.00 30.87 214 ASN A O 1
ATOM 1474 N N . ARG A 1 216 ? 46.460 4.605 -7.947 1.00 31.74 215 ARG A N 1
ATOM 1475 C CA . ARG A 1 216 ? 46.892 3.993 -9.200 1.00 32.84 215 ARG A CA 1
ATOM 1476 C C . ARG A 1 216 ? 45.850 3.016 -9.736 1.00 31.48 215 ARG A C 1
ATOM 1477 O O . ARG A 1 216 ? 45.381 2.151 -8.998 1.00 29.28 215 ARG A O 1
ATOM 1482 N N . GLY A 1 217 ? 45.524 3.168 -11.023 1.00 32.16 216 GLY A N 1
ATOM 1483 C CA . GLY A 1 217 ? 44.548 2.343 -11.734 1.00 31.24 216 GLY A CA 1
ATOM 1484 C C . GLY A 1 217 ? 43.138 2.911 -11.747 1.00 33.17 216 GLY A C 1
ATOM 1485 O O . GLY A 1 217 ? 42.279 2.439 -12.490 1.00 33.36 216 GLY A O 1
ATOM 1486 N N . CYS A 1 218 ? 42.910 3.963 -10.967 1.00 35.75 217 CYS A N 1
ATOM 1487 C CA . CYS A 1 218 ? 41.604 4.598 -10.829 1.00 35.23 217 CYS A CA 1
ATOM 1488 C C . CYS A 1 218 ? 41.441 5.761 -11.808 1.00 33.46 217 CYS A C 1
ATOM 1489 O O . CYS A 1 218 ? 42.299 6.605 -11.884 1.00 34.15 217 CYS A O 1
ATOM 1492 N N . ALA A 1 219 ? 40.356 5.814 -12.568 1.00 32.58 218 ALA A N 1
ATOM 1493 C CA . ALA A 1 219 ? 40.114 6.955 -13.475 1.00 30.15 218 ALA A CA 1
ATOM 1494 C C . ALA A 1 219 ? 39.711 8.218 -12.693 1.00 30.37 218 ALA A C 1
ATOM 1495 O O . ALA A 1 219 ? 39.252 8.142 -11.553 1.00 27.52 218 ALA A O 1
ATOM 1497 N N . ALA A 1 220 ? 39.930 9.370 -13.329 1.00 32.93 219 ALA A N 1
ATOM 1498 C CA . ALA A 1 220 ? 39.560 10.701 -12.844 1.00 31.18 219 ALA A CA 1
ATOM 1499 C C . ALA A 1 220 ? 39.233 11.483 -14.108 1.00 31.25 219 ALA A C 1
ATOM 1500 O O . ALA A 1 220 ? 39.875 12.488 -14.484 1.00 28.55 219 ALA A O 1
ATOM 1502 N N . ASN A 1 221 ? 38.190 11.001 -14.761 1.00 30.55 220 ASN A N 1
ATOM 1503 C CA . ASN A 1 221 ? 37.740 11.525 -16.070 1.00 31.73 220 ASN A CA 1
ATOM 1504 C C . ASN A 1 221 ? 37.158 12.973 -16.089 1.00 30.65 220 ASN A C 1
ATOM 1505 O O . ASN A 1 221 ? 36.955 13.575 -17.147 1.00 30.38 220 ASN A O 1
ATOM 1510 N N . PHE A 1 222 ? 36.943 13.523 -14.904 1.00 28.53 221 PHE A N 1
ATOM 1511 C CA . PHE A 1 222 ? 36.556 14.927 -14.701 1.00 29.55 221 PHE A CA 1
ATOM 1512 C C . PHE A 1 222 ? 37.778 15.881 -14.657 1.00 28.57 221 PHE A C 1
ATOM 1513 O O . PHE A 1 222 ? 37.596 17.099 -14.597 1.00 30.77 221 PHE A O 1
ATOM 1521 N N . LEU A 1 223 ? 38.997 15.326 -14.631 1.00 24.93 222 LEU A N 1
ATOM 1522 C CA . LEU A 1 223 ? 40.216 16.109 -14.571 1.00 26.46 222 LEU A CA 1
ATOM 1523 C C . LEU A 1 223 ? 40.770 16.289 -15.984 1.00 26.26 222 LEU A C 1
ATOM 1524 O O . LEU A 1 223 ? 40.493 15.455 -16.877 1.00 25.36 222 LEU A O 1
ATOM 1529 N N . PRO A 1 224 ? 41.513 17.387 -16.217 1.00 27.56 223 PRO A N 1
ATOM 1530 C CA . PRO A 1 224 ? 42.174 17.593 -17.523 1.00 26.89 223 PRO A CA 1
ATOM 1531 C C . PRO A 1 224 ? 43.052 16.413 -17.942 1.00 24.33 223 PRO A C 1
ATOM 1532 O O . PRO A 1 224 ? 42.996 16.011 -19.090 1.00 24.03 223 PRO A O 1
ATOM 1536 N N . ASP A 1 225 ? 43.832 15.877 -17.007 1.00 25.32 224 ASP A N 1
ATOM 1537 C CA . ASP A 1 225 ? 44.645 14.689 -17.235 1.00 28.66 224 ASP A CA 1
ATOM 1538 C C . ASP A 1 225 ? 44.175 13.646 -16.221 1.00 28.26 224 ASP A C 1
ATOM 1539 O O . ASP A 1 225 ? 44.451 13.794 -15.046 1.00 28.53 224 ASP A O 1
ATOM 1544 N N . PRO A 1 226 ? 43.452 12.599 -16.666 1.00 31.23 225 PRO A N 1
ATOM 1545 C CA . PRO A 1 226 ? 43.017 11.561 -15.703 1.00 32.91 225 PRO A CA 1
ATOM 1546 C C . PRO A 1 226 ? 44.113 10.693 -15.067 1.00 34.03 225 PRO A C 1
ATOM 1547 O O . PRO A 1 226 ? 43.841 10.064 -14.040 1.00 36.28 225 PRO A O 1
ATOM 1551 N N . ASN A 1 227 ? 45.329 10.698 -15.628 1.00 34.00 226 ASN A N 1
ATOM 1552 C CA . ASN A 1 227 ? 46.416 9.837 -15.172 1.00 37.06 226 ASN A CA 1
ATOM 1553 C C . ASN A 1 227 ? 47.386 10.546 -14.267 1.00 37.46 226 ASN A C 1
ATOM 1554 O O . ASN A 1 227 ? 48.581 10.493 -14.474 1.00 42.71 226 ASN A O 1
ATOM 1559 N N . VAL A 1 228 ? 46.842 11.198 -13.255 1.00 35.93 227 VAL A N 1
ATOM 1560 C CA . VAL A 1 228 ? 47.623 11.902 -12.260 1.00 35.19 227 VAL A CA 1
ATOM 1561 C C . VAL A 1 228 ? 47.605 11.061 -10.980 1.00 34.56 227 VAL A C 1
ATOM 1562 O O . VAL A 1 228 ? 46.895 10.064 -10.882 1.00 35.58 227 VAL A O 1
ATOM 1566 N N . GLU A 1 229 ? 48.432 11.462 -10.029 1.00 33.33 228 GLU A N 1
ATOM 1567 C CA . GLU A 1 229 ? 48.646 10.740 -8.768 1.00 34.22 228 GLU A CA 1
ATOM 1568 C C . GLU A 1 229 ? 47.524 10.899 -7.759 1.00 30.46 228 GLU A C 1
ATOM 1569 O O . GLU A 1 229 ? 47.296 10.012 -6.915 1.00 26.82 228 GLU A O 1
ATOM 1575 N N . PHE A 1 230 ? 46.895 12.076 -7.814 1.00 29.54 229 PHE A N 1
ATOM 1576 C CA . PHE A 1 230 ? 45.826 12.473 -6.916 1.00 28.75 229 PHE A CA 1
ATOM 1577 C C . PHE A 1 230 ? 44.922 13.493 -7.624 1.00 28.41 229 PHE A C 1
ATOM 1578 O O . PHE A 1 230 ? 45.254 13.996 -8.708 1.00 30.51 229 PHE A O 1
ATOM 1586 N N . GLY A 1 231 ? 43.819 13.823 -6.962 1.00 25.33 230 GLY A N 1
ATOM 1587 C CA . GLY A 1 231 ? 42.763 14.696 -7.462 1.00 24.81 230 GLY A CA 1
ATOM 1588 C C . GLY A 1 231 ? 41.452 13.944 -7.671 1.00 24.29 230 GLY A C 1
ATOM 1589 O O . GLY A 1 231 ? 40.407 14.555 -7.941 1.00 24.47 230 GLY A O 1
ATOM 1590 N N . HIS A 1 232 ? 41.509 12.628 -7.491 1.00 25.47 231 HIS A N 1
ATOM 1591 C CA . HIS A 1 232 ? 40.400 11.672 -7.721 1.00 26.37 231 HIS A CA 1
ATOM 1592 C C . HIS A 1 232 ? 39.217 11.873 -6.780 1.00 27.96 231 HIS A C 1
ATOM 1593 O O . HIS A 1 232 ? 39.346 12.525 -5.744 1.00 27.80 231 HIS A O 1
ATOM 1600 N N . ASP A 1 233 ? 38.064 11.303 -7.140 1.00 27.45 232 ASP A N 1
ATOM 1601 C CA . ASP A 1 233 ? 36.842 11.443 -6.334 1.00 26.71 232 ASP A CA 1
ATOM 1602 C C . ASP A 1 233 ? 36.252 10.088 -5.887 1.00 27.56 232 ASP A C 1
ATOM 1603 O O . ASP A 1 233 ? 35.218 9.639 -6.407 1.00 26.59 232 ASP A O 1
ATOM 1608 N N . PRO A 1 234 ? 36.933 9.416 -4.923 1.00 27.59 233 PRO A N 1
ATOM 1609 C CA . PRO A 1 234 ? 36.338 8.242 -4.326 1.00 27.09 233 PRO A CA 1
ATOM 1610 C C . PRO A 1 234 ? 35.150 8.688 -3.521 1.00 25.34 233 PRO A C 1
ATOM 1611 O O . PRO A 1 234 ? 35.197 9.784 -2.941 1.00 24.06 233 PRO A O 1
ATOM 1615 N N . HIS A 1 235 ? 34.095 7.871 -3.533 1.00 24.08 234 HIS A N 1
ATOM 1616 C CA . HIS A 1 235 ? 32.889 8.126 -2.754 1.00 26.34 234 HIS A CA 1
ATOM 1617 C C . HIS A 1 235 ? 32.849 7.327 -1.446 1.00 26.29 234 HIS A C 1
ATOM 1618 O O . HIS A 1 235 ? 32.496 7.850 -0.410 1.00 24.89 234 HIS A O 1
ATOM 1625 N N . CYS A 1 236 ? 33.188 6.051 -1.517 1.00 27.30 235 CYS A N 1
ATOM 1626 C CA . CYS A 1 236 ? 33.150 5.194 -0.367 1.00 26.15 235 CYS A CA 1
ATOM 1627 C C . CYS A 1 236 ? 34.212 4.143 -0.551 1.00 26.01 235 CYS A C 1
ATOM 1628 O O . CYS A 1 236 ? 34.251 3.532 -1.601 1.00 25.32 235 CYS A O 1
ATOM 1631 N N . VAL A 1 237 ? 35.103 3.999 0.431 1.00 26.70 236 VAL A N 1
ATOM 1632 C CA . VAL A 1 237 ? 36.175 3.008 0.413 1.00 25.54 236 VAL A CA 1
ATOM 1633 C C . VAL A 1 237 ? 35.974 2.091 1.640 1.00 27.54 236 VAL A C 1
ATOM 1634 O O . VAL A 1 237 ? 35.598 2.575 2.710 1.00 28.15 236 VAL A O 1
ATOM 1638 N N . VAL A 1 238 ? 36.222 0.783 1.475 1.00 28.94 237 VAL A N 1
ATOM 1639 C CA . VAL A 1 238 ? 36.137 -0.217 2.554 1.00 26.31 237 VAL A CA 1
ATOM 1640 C C . VAL A 1 238 ? 37.374 -1.153 2.504 1.00 27.00 237 VAL A C 1
ATOM 1641 O O . VAL A 1 238 ? 37.937 -1.398 1.448 1.00 27.22 237 VAL A O 1
ATOM 1645 N N . GLN A 1 239 ? 37.830 -1.597 3.667 1.00 26.92 238 GLN A N 1
ATOM 1646 C CA . GLN A 1 239 ? 38.915 -2.550 3.803 1.00 26.33 238 GLN A CA 1
ATOM 1647 C C . GLN A 1 239 ? 38.242 -3.767 4.382 1.00 27.83 238 GLN A C 1
ATOM 1648 O O . GLN A 1 239 ? 37.544 -3.646 5.393 1.00 29.22 238 GLN A O 1
ATOM 1654 N N . HIS A 1 240 ? 38.449 -4.939 3.783 1.00 29.93 239 HIS A N 1
ATOM 1655 C CA . HIS A 1 240 ? 37.744 -6.131 4.238 1.00 31.66 239 HIS A CA 1
ATOM 1656 C C . HIS A 1 240 ? 38.294 -6.620 5.585 1.00 33.49 239 HIS A C 1
ATOM 1657 O O . HIS A 1 240 ? 39.483 -6.717 5.731 1.00 32.79 239 HIS A O 1
ATOM 1664 N N . PRO A 1 241 ? 37.424 -6.898 6.578 1.00 32.34 240 PRO A N 1
ATOM 1665 C CA . PRO A 1 241 ? 37.954 -7.289 7.886 1.00 33.65 240 PRO A CA 1
ATOM 1666 C C . PRO A 1 241 ? 38.566 -8.693 7.935 1.00 34.57 240 PRO A C 1
ATOM 1667 O O . PRO A 1 241 ? 39.469 -8.937 8.738 1.00 32.56 240 PRO A O 1
ATOM 1671 N N . ALA A 1 242 ? 38.053 -9.593 7.097 1.00 36.88 241 ALA A N 1
ATOM 1672 C CA . ALA A 1 242 ? 38.564 -10.959 6.964 1.00 38.39 241 ALA A CA 1
ATOM 1673 C C . ALA A 1 242 ? 39.847 -11.068 6.095 1.00 37.40 241 ALA A C 1
ATOM 1674 O O . ALA A 1 242 ? 40.672 -11.921 6.358 1.00 43.82 241 ALA A O 1
ATOM 1676 N N . ALA A 1 243 ? 39.984 -10.220 5.076 1.00 34.55 242 ALA A N 1
ATOM 1677 C CA . ALA A 1 243 ? 41.131 -10.173 4.167 1.00 31.16 242 ALA A CA 1
ATOM 1678 C C . ALA A 1 243 ? 41.534 -8.702 4.016 1.00 29.82 242 ALA A C 1
ATOM 1679 O O . ALA A 1 243 ? 41.295 -8.101 2.974 1.00 29.17 242 ALA A O 1
ATOM 1681 N N . PRO A 1 244 ? 42.159 -8.107 5.063 1.00 30.01 243 PRO A N 1
ATOM 1682 C CA . PRO A 1 244 ? 42.506 -6.651 5.053 1.00 29.40 243 PRO A CA 1
ATOM 1683 C C . PRO A 1 244 ? 43.460 -6.136 3.941 1.00 29.76 243 PRO A C 1
ATOM 1684 O O . PRO A 1 244 ? 43.587 -4.919 3.779 1.00 29.70 243 PRO A O 1
ATOM 1688 N N . ASP A 1 245 ? 44.095 -7.033 3.183 1.00 30.07 244 ASP A N 1
ATOM 1689 C CA . ASP A 1 245 ? 44.799 -6.629 1.951 1.00 30.48 244 ASP A CA 1
ATOM 1690 C C . ASP A 1 245 ? 43.835 -6.177 0.855 1.00 29.38 244 ASP A C 1
ATOM 1691 O O . ASP A 1 245 ? 44.237 -5.421 -0.038 1.00 27.27 244 ASP A O 1
ATOM 1696 N N . ILE A 1 246 ? 42.581 -6.632 0.925 1.00 29.51 245 ILE A N 1
ATOM 1697 C CA . ILE A 1 246 ? 41.572 -6.303 -0.089 1.00 30.24 245 ILE A CA 1
ATOM 1698 C C . ILE A 1 246 ? 40.755 -5.062 0.283 1.00 27.23 245 ILE A C 1
ATOM 1699 O O . ILE A 1 246 ? 40.146 -5.000 1.358 1.00 26.89 245 ILE A O 1
ATOM 1704 N N . LEU A 1 247 ? 40.782 -4.073 -0.611 1.00 28.89 246 LEU A N 1
ATOM 1705 C CA . LEU A 1 247 ? 40.018 -2.833 -0.505 1.00 29.92 246 LEU A CA 1
ATOM 1706 C C . LEU A 1 247 ? 39.070 -2.741 -1.701 1.00 28.03 246 LEU A C 1
ATOM 1707 O O . LEU A 1 247 ? 39.398 -3.193 -2.800 1.00 26.35 246 LEU A O 1
ATOM 1712 N N . TYR A 1 248 ? 37.876 -2.215 -1.461 1.00 24.36 247 TYR A N 1
ATOM 1713 C CA . TYR A 1 248 ? 36.911 -1.953 -2.529 1.00 24.85 247 TYR A CA 1
ATOM 1714 C C . TYR A 1 248 ? 36.528 -0.494 -2.453 1.00 24.65 247 TYR A C 1
ATOM 1715 O O . TYR A 1 248 ? 36.568 0.107 -1.379 1.00 24.03 247 TYR A O 1
ATOM 1724 N N . GLN A 1 249 ? 36.248 0.118 -3.602 1.00 26.63 248 GLN A N 1
ATOM 1725 C CA . GLN A 1 249 ? 35.708 1.472 -3.565 1.00 25.48 248 GLN A CA 1
ATOM 1726 C C . GLN A 1 249 ? 34.664 1.726 -4.636 1.00 22.22 248 GLN A C 1
ATOM 1727 O O . GLN A 1 249 ? 34.720 1.147 -5.722 1.00 22.42 248 GLN A O 1
ATOM 1733 N N . GLN A 1 250 ? 33.695 2.575 -4.287 1.00 23.92 249 GLN A N 1
ATOM 1734 C CA . GLN A 1 250 ? 32.749 3.152 -5.231 1.00 21.97 249 GLN A CA 1
ATOM 1735 C C . GLN A 1 250 ? 33.333 4.545 -5.446 1.00 22.55 249 GLN A C 1
ATOM 1736 O O . GLN A 1 250 ? 33.492 5.304 -4.505 1.00 22.43 249 GLN A O 1
ATOM 1742 N N . ASN A 1 251 ? 33.685 4.847 -6.689 1.00 25.82 250 ASN A N 1
ATOM 1743 C CA . ASN A 1 251 ? 34.288 6.103 -7.084 1.00 25.98 250 ASN A CA 1
ATOM 1744 C C . ASN A 1 251 ? 33.312 6.799 -8.027 1.00 26.43 250 ASN A C 1
ATOM 1745 O O . ASN A 1 251 ? 32.404 6.168 -8.609 1.00 23.68 250 ASN A O 1
ATOM 1750 N N . HIS A 1 252 ? 33.513 8.101 -8.190 1.00 27.15 251 HIS A N 1
ATOM 1751 C CA . HIS A 1 252 ? 32.775 8.866 -9.218 1.00 28.05 251 HIS A CA 1
ATOM 1752 C C . HIS A 1 252 ? 33.016 8.271 -10.631 1.00 25.32 251 HIS A C 1
ATOM 1753 O O . HIS A 1 252 ? 32.185 8.434 -11.522 1.00 23.36 251 HIS A O 1
ATOM 1760 N N . CYS A 1 253 ? 34.170 7.600 -10.798 1.00 26.70 252 CYS A N 1
ATOM 1761 C CA . CYS A 1 253 ? 34.599 6.960 -12.040 1.00 26.59 252 CYS A CA 1
ATOM 1762 C C . CYS A 1 253 ? 34.730 5.445 -11.930 1.00 26.63 252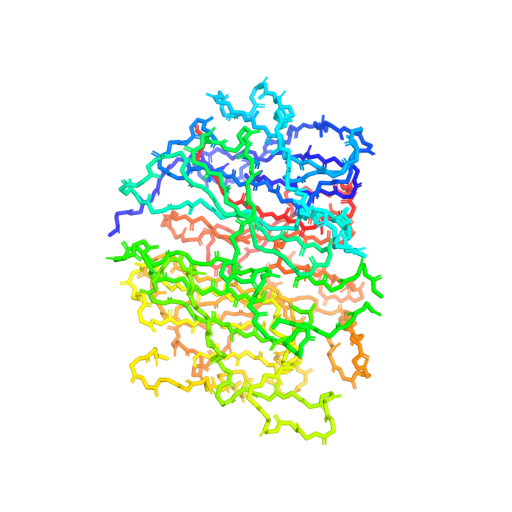 CYS A C 1
ATOM 1763 O O . CYS A 1 253 ? 35.645 4.861 -12.485 1.00 26.76 252 CYS A O 1
ATOM 1766 N N . GLY A 1 254 ? 33.816 4.820 -11.197 1.00 24.96 253 GLY A N 1
ATOM 1767 C CA . GLY A 1 254 ? 33.695 3.386 -11.196 1.00 24.85 253 GLY A CA 1
ATOM 1768 C C . GLY A 1 254 ? 33.815 2.652 -9.891 1.00 24.54 253 GLY A C 1
ATOM 1769 O O . GLY A 1 254 ? 34.075 3.260 -8.849 1.00 25.33 253 GLY A O 1
ATOM 1770 N N . ILE A 1 255 ? 33.569 1.344 -9.984 1.00 23.39 254 ILE A N 1
ATOM 1771 C CA . ILE A 1 255 ? 33.709 0.416 -8.868 1.00 25.41 254 ILE A CA 1
ATOM 1772 C C . ILE A 1 255 ? 35.076 -0.216 -9.076 1.00 26.20 254 ILE A C 1
ATOM 1773 O O . ILE A 1 255 ? 35.367 -0.686 -10.181 1.00 28.28 254 ILE A O 1
ATOM 1778 N N . TYR A 1 256 ? 35.900 -0.204 -8.033 1.00 23.44 255 TYR A N 1
ATOM 1779 C CA . TYR A 1 256 ? 37.230 -0.752 -8.089 1.00 25.01 255 TYR A CA 1
ATOM 1780 C C . TYR A 1 256 ? 37.529 -1.688 -6.937 1.00 24.11 255 TYR A C 1
ATOM 1781 O O . TYR A 1 256 ? 36.985 -1.549 -5.857 1.00 23.23 255 TYR A O 1
ATOM 1790 N N . ARG A 1 257 ? 38.469 -2.595 -7.194 1.00 25.21 256 ARG A N 1
ATOM 1791 C CA . ARG A 1 257 ? 39.002 -3.522 -6.219 1.00 23.93 256 ARG A CA 1
ATOM 1792 C C . ARG A 1 257 ? 40.531 -3.400 -6.258 1.00 25.15 256 ARG A C 1
ATOM 1793 O O . ARG A 1 257 ? 41.129 -3.334 -7.331 1.00 21.68 256 ARG A O 1
ATOM 1809 N N . ASP A 1 259 ? 43.989 -5.282 -4.400 1.00 28.01 258 ASP A N 1
ATOM 1810 C CA . ASP A 1 259 ? 44.726 -6.149 -3.504 1.00 29.64 258 ASP A CA 1
ATOM 1811 C C . ASP A 1 259 ? 45.929 -5.254 -3.193 1.00 28.70 258 ASP A C 1
ATOM 1812 O O . ASP A 1 259 ? 46.710 -4.947 -4.097 1.00 25.67 258 ASP A O 1
ATOM 1817 N N . ARG A 1 260 ? 46.077 -4.833 -1.938 1.00 30.42 259 ARG A N 1
ATOM 1818 C CA . ARG A 1 260 ? 47.161 -3.910 -1.556 1.00 31.59 259 ARG A CA 1
ATOM 1819 C C . ARG A 1 260 ? 48.581 -4.400 -1.923 1.00 32.35 259 ARG A C 1
ATOM 1820 O O . ARG A 1 260 ? 49.466 -3.583 -2.202 1.00 31.83 259 ARG A O 1
ATOM 1828 N N . ARG A 1 261 ? 48.785 -5.717 -1.955 1.00 32.51 260 ARG A N 1
ATOM 1829 C CA . ARG A 1 261 ? 50.088 -6.288 -2.344 1.00 33.35 260 ARG A CA 1
ATOM 1830 C C . ARG A 1 261 ? 50.426 -5.938 -3.787 1.00 32.24 260 ARG A C 1
ATOM 1831 O O . ARG A 1 261 ? 51.589 -5.840 -4.113 1.00 31.29 260 ARG A O 1
ATOM 1839 N N . GLU A 1 262 ? 49.413 -5.792 -4.643 1.00 31.07 261 GLU A N 1
ATOM 1840 C CA . GLU A 1 262 ? 49.599 -5.376 -6.036 1.00 32.41 261 GLU A CA 1
ATOM 1841 C C . GLU A 1 262 ? 49.707 -3.854 -6.148 1.00 32.08 261 GLU A C 1
ATOM 1842 O O . GLU A 1 262 ? 50.390 -3.365 -7.020 1.00 32.14 261 GLU A O 1
ATOM 1848 N N . GLY A 1 263 ? 49.014 -3.107 -5.284 1.00 32.12 262 GLY A N 1
ATOM 1849 C CA . GLY A 1 263 ? 49.077 -1.641 -5.292 1.00 31.02 262 GLY A CA 1
ATOM 1850 C C . GLY A 1 263 ? 48.389 -0.912 -6.445 1.00 29.36 262 GLY A C 1
ATOM 1851 O O . GLY A 1 263 ? 48.712 0.241 -6.707 1.00 30.66 262 GLY A O 1
ATOM 1852 N N . VAL A 1 264 ? 47.428 -1.574 -7.095 1.00 27.81 263 VAL A N 1
ATOM 1853 C CA . VAL A 1 264 ? 46.670 -1.019 -8.205 1.00 28.83 263 VAL A CA 1
ATOM 1854 C C . VAL A 1 264 ? 45.134 -1.286 -8.049 1.00 28.27 263 VAL A C 1
ATOM 1855 O O . VAL A 1 264 ? 44.694 -2.384 -7.666 1.00 28.21 263 VAL A O 1
ATOM 1859 N N . TRP A 1 265 ? 44.346 -0.247 -8.267 1.00 27.63 264 TRP A N 1
ATOM 1860 C CA . TRP A 1 265 ? 42.894 -0.352 -8.329 1.00 27.78 264 TRP A CA 1
ATOM 1861 C C . TRP A 1 265 ? 42.559 -0.873 -9.713 1.00 28.19 264 TRP A C 1
ATOM 1862 O O . TRP A 1 265 ? 43.056 -0.328 -10.703 1.00 25.54 264 TRP A O 1
ATOM 1873 N N . LYS A 1 266 ? 41.743 -1.930 -9.764 1.00 28.06 265 LYS A N 1
ATOM 1874 C CA . LYS A 1 266 ? 41.239 -2.551 -10.990 1.00 27.56 265 LYS A CA 1
ATOM 1875 C C . LYS A 1 266 ? 39.733 -2.382 -11.047 1.00 26.53 265 LYS A C 1
ATOM 1876 O O . LYS A 1 266 ? 39.049 -2.737 -10.107 1.00 22.49 265 LYS A O 1
ATOM 1882 N N . ARG A 1 267 ? 39.248 -1.831 -12.162 1.00 26.29 266 ARG A N 1
ATOM 1883 C CA . ARG A 1 267 ? 37.859 -1.517 -12.376 1.00 26.39 266 ARG A CA 1
ATOM 1884 C C . ARG A 1 267 ? 36.944 -2.728 -12.644 1.00 26.84 266 ARG A C 1
ATOM 1885 O O . ARG A 1 267 ? 36.523 -3.010 -13.775 1.00 26.60 266 ARG A O 1
ATOM 1893 N N . ILE A 1 268 ? 36.628 -3.420 -11.552 1.00 26.18 267 ILE A N 1
ATOM 1894 C CA . ILE A 1 268 ? 35.648 -4.505 -11.549 1.00 22.78 267 ILE A CA 1
ATOM 1895 C C . ILE A 1 268 ? 34.281 -4.034 -11.997 1.00 23.68 267 ILE A C 1
ATOM 1896 O O . ILE A 1 268 ? 33.504 -4.833 -12.474 1.00 24.23 267 ILE A O 1
ATOM 1901 N N . GLY A 1 269 ? 34.006 -2.733 -11.872 1.00 21.66 268 GLY A N 1
ATOM 1902 C CA . GLY A 1 269 ? 32.832 -2.130 -12.446 1.00 22.25 268 GLY A CA 1
ATOM 1903 C C . GLY A 1 269 ? 32.649 -2.246 -13.966 1.00 23.05 268 GLY A C 1
ATOM 1904 O O . GLY A 1 269 ? 31.553 -2.071 -14.458 1.00 21.13 268 GLY A O 1
ATOM 1905 N N . ASP A 1 270 ? 33.706 -2.542 -14.707 1.00 23.36 269 ASP A N 1
ATOM 1906 C CA . ASP A 1 270 ? 33.601 -2.830 -16.140 1.00 23.17 269 ASP A CA 1
ATOM 1907 C C . ASP A 1 270 ? 32.822 -4.123 -16.456 1.00 23.10 269 ASP A C 1
ATOM 1908 O O . ASP A 1 270 ? 32.494 -4.339 -17.612 1.00 23.43 269 ASP A O 1
ATOM 1913 N N . ALA A 1 271 ? 32.528 -4.961 -15.451 1.00 23.58 270 ALA A N 1
ATOM 1914 C CA . ALA A 1 271 ? 31.681 -6.136 -15.620 1.00 23.66 270 ALA A CA 1
ATOM 1915 C C . ALA A 1 271 ? 30.204 -5.776 -15.519 1.00 24.21 270 ALA A C 1
ATOM 1916 O O . ALA A 1 271 ? 29.363 -6.626 -15.786 1.00 27.83 270 ALA A O 1
ATOM 1926 N N . PRO A 1 273 ? 26.542 -4.028 -16.453 1.00 25.73 272 PRO A N 1
ATOM 1927 C CA . PRO A 1 273 ? 25.908 -3.867 -17.748 1.00 26.17 272 PRO A CA 1
ATOM 1928 C C . PRO A 1 273 ? 26.053 -2.408 -18.211 1.00 25.92 272 PRO A C 1
ATOM 1929 O O . PRO A 1 273 ? 26.046 -1.494 -17.382 1.00 23.00 272 PRO A O 1
ATOM 1933 N N . ARG A 1 274 ? 26.239 -2.238 -19.527 1.00 27.33 273 ARG A N 1
ATOM 1934 C CA . ARG A 1 274 ? 26.443 -0.943 -20.144 1.00 23.44 273 ARG A CA 1
ATOM 1935 C C . ARG A 1 274 ? 25.344 0.049 -19.776 1.00 23.78 273 ARG A C 1
ATOM 1936 O O . ARG A 1 274 ? 25.646 1.224 -19.480 1.00 19.76 273 ARG A O 1
ATOM 1944 N N . GLU A 1 275 ? 24.090 -0.399 -19.781 1.00 23.01 274 GLU A N 1
ATOM 1945 C CA . GLU A 1 275 ? 22.976 0.550 -19.514 1.00 27.33 274 GLU A CA 1
ATOM 1946 C C . GLU A 1 275 ? 22.859 0.960 -18.053 1.00 25.70 274 GLU A C 1
ATOM 1947 O O . GLU A 1 275 ? 22.227 1.942 -17.781 1.00 27.77 274 GLU A O 1
ATOM 1953 N N . VAL A 1 276 ? 23.454 0.197 -17.143 1.00 26.82 275 VAL A N 1
ATOM 1954 C CA . VAL A 1 276 ? 23.432 0.497 -15.709 1.00 25.38 275 VAL A CA 1
ATOM 1955 C C . VAL A 1 276 ? 24.667 1.312 -15.296 1.00 24.40 275 VAL A C 1
ATOM 1956 O O . VAL A 1 276 ? 24.540 2.280 -14.554 1.00 25.00 275 VAL A O 1
ATOM 1960 N N . GLY A 1 277 ? 25.846 0.961 -15.818 1.00 23.55 276 GLY A N 1
ATOM 1961 C CA . GLY A 1 277 ? 27.078 1.627 -15.449 1.00 21.88 276 GLY A CA 1
ATOM 1962 C C . GLY A 1 277 ? 27.572 1.224 -14.058 1.00 22.44 276 GLY A C 1
ATOM 1963 O O . GLY A 1 277 ? 26.968 0.376 -13.382 1.00 22.00 276 GLY A O 1
ATOM 1964 N N . ASP A 1 278 ? 28.676 1.835 -13.633 1.00 23.95 277 ASP A N 1
ATOM 1965 C CA . ASP A 1 278 ? 29.290 1.515 -12.337 1.00 24.23 277 ASP A CA 1
ATOM 1966 C C . ASP A 1 278 ? 29.559 2.746 -11.500 1.00 25.10 277 ASP A C 1
ATOM 1967 O O . ASP A 1 278 ? 30.516 2.805 -10.711 1.00 25.07 277 ASP A O 1
ATOM 1972 N N . ILE A 1 279 ? 28.663 3.727 -11.641 1.00 25.60 278 ILE A N 1
ATOM 1973 C CA . ILE A 1 279 ? 28.728 4.966 -10.877 1.00 26.67 278 ILE A CA 1
ATOM 1974 C C . ILE A 1 279 ? 27.689 4.841 -9.790 1.00 24.49 278 ILE A C 1
ATOM 1975 O O . ILE A 1 279 ? 26.664 4.184 -9.970 1.00 25.07 278 ILE A O 1
ATOM 1980 N N . GLY A 1 280 ? 27.970 5.460 -8.655 1.00 24.80 279 GLY A N 1
ATOM 1981 C CA . GLY A 1 280 ? 27.097 5.385 -7.485 1.00 24.16 279 GLY A CA 1
ATOM 1982 C C . GLY A 1 280 ? 27.853 5.980 -6.333 1.00 25.22 279 GLY A C 1
ATOM 1983 O O . GLY A 1 280 ? 28.918 6.549 -6.539 1.00 29.09 279 GLY A O 1
ATOM 1984 N N . PHE A 1 281 ? 27.277 5.900 -5.132 1.00 27.68 280 PHE A N 1
ATOM 1985 C CA . PHE A 1 281 ? 27.916 6.413 -3.902 1.00 25.90 280 PHE A CA 1
ATOM 1986 C C . PHE A 1 281 ? 28.419 5.405 -2.869 1.00 23.91 280 PHE A C 1
ATOM 1987 O O . PHE A 1 281 ? 29.627 5.401 -2.561 1.00 21.33 280 PHE A O 1
ATOM 1995 N N . PRO A 1 282 ? 27.536 4.554 -2.315 1.00 23.50 281 PRO A N 1
ATOM 1996 C CA . PRO A 1 282 ? 28.020 3.609 -1.275 1.00 25.42 281 PRO A CA 1
ATOM 1997 C C . PRO A 1 282 ? 28.633 2.279 -1.789 1.00 26.58 281 PRO A C 1
ATOM 1998 O O . PRO A 1 282 ? 28.379 1.857 -2.929 1.00 28.79 281 PRO A O 1
ATOM 2002 N N . ILE A 1 283 ? 29.442 1.647 -0.948 1.00 27.31 282 ILE A N 1
ATOM 2003 C CA . ILE A 1 283 ? 29.936 0.287 -1.199 1.00 27.63 282 ILE A CA 1
ATOM 2004 C C . ILE A 1 283 ? 29.952 -0.437 0.166 1.00 27.95 282 ILE A C 1
ATOM 2005 O O . ILE A 1 283 ? 30.315 0.157 1.169 1.00 24.07 282 ILE A O 1
ATOM 2010 N N . VAL A 1 284 ? 29.548 -1.703 0.197 1.00 29.71 283 VAL A N 1
ATOM 2011 C CA . VAL A 1 284 ? 29.477 -2.488 1.438 1.00 29.31 283 VAL A CA 1
ATOM 2012 C C . VAL A 1 284 ? 30.026 -3.874 1.166 1.00 29.49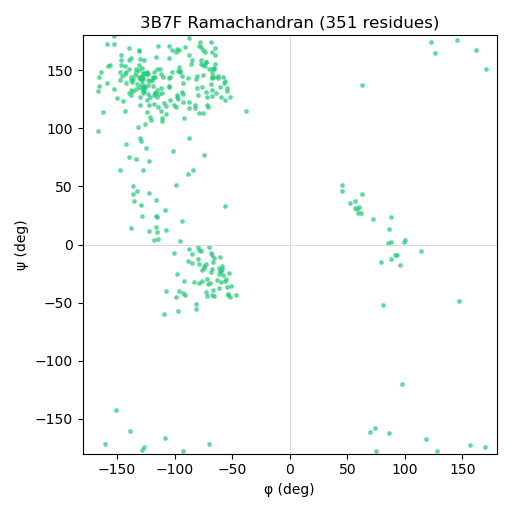 283 VAL A C 1
ATOM 2013 O O . VAL A 1 284 ? 29.748 -4.429 0.122 1.00 29.21 283 VAL A O 1
ATOM 2017 N N . VAL A 1 285 ? 30.790 -4.427 2.102 1.00 32.07 284 VAL A N 1
ATOM 2018 C CA . VAL A 1 285 ? 31.377 -5.774 1.955 1.00 32.25 284 VAL A CA 1
ATOM 2019 C C . VAL A 1 285 ? 30.755 -6.749 2.943 1.00 30.10 284 VAL A C 1
ATOM 2020 O O . VAL A 1 285 ? 30.355 -6.359 4.014 1.00 34.30 284 VAL A O 1
ATOM 2024 N N . HIS A 1 286 ? 30.625 -8.008 2.546 1.00 31.11 285 HIS A N 1
ATOM 2025 C CA . HIS A 1 286 ? 30.134 -9.076 3.414 1.00 30.04 285 HIS A CA 1
ATOM 2026 C C . HIS A 1 286 ? 31.220 -9.272 4.496 1.00 29.59 285 HIS A C 1
ATOM 2027 O O . HIS A 1 286 ? 32.377 -9.403 4.176 1.00 28.38 285 HIS A O 1
ATOM 2034 N N . GLN A 1 287 ? 30.838 -9.238 5.769 1.00 31.95 286 GLN A N 1
ATOM 2035 C CA . GLN A 1 287 ? 31.776 -9.392 6.903 1.00 32.94 286 GLN A CA 1
ATOM 2036 C C . GLN A 1 287 ? 32.788 -10.544 6.831 1.00 30.92 286 GLN A C 1
ATOM 2037 O O . GLN A 1 287 ? 33.945 -10.368 7.183 1.00 31.29 286 GLN A O 1
ATOM 2043 N N . ARG A 1 288 ? 32.302 -11.705 6.402 1.00 28.28 287 ARG A N 1
ATOM 2044 C CA . ARG A 1 288 ? 33.080 -12.926 6.300 1.00 28.98 287 ARG A CA 1
ATOM 2045 C C . ARG A 1 288 ? 33.650 -13.288 4.920 1.00 30.15 287 ARG A C 1
ATOM 2046 O O . ARG A 1 288 ? 34.679 -13.942 4.872 1.00 32.23 287 ARG A O 1
ATOM 2054 N N . ASP A 1 289 ? 33.035 -12.818 3.836 1.00 28.99 288 ASP A N 1
ATOM 2055 C CA . ASP A 1 289 ? 33.394 -13.163 2.467 1.00 27.46 288 ASP A CA 1
ATOM 2056 C C . ASP A 1 289 ? 33.997 -11.948 1.747 1.00 28.95 288 ASP A C 1
ATOM 2057 O O . ASP A 1 289 ? 33.259 -11.025 1.387 1.00 26.32 288 ASP A O 1
ATOM 2062 N N . PRO A 1 290 ? 35.339 -11.935 1.517 1.00 28.58 289 PRO A N 1
ATOM 2063 C CA . PRO A 1 290 ? 35.902 -10.800 0.773 1.00 29.33 289 PRO A CA 1
ATOM 2064 C C . PRO A 1 290 ? 35.510 -10.703 -0.700 1.00 27.23 289 PRO A C 1
ATOM 2065 O O . PRO A 1 290 ? 35.851 -9.710 -1.326 1.00 25.20 289 PRO A O 1
ATOM 2069 N N . ARG A 1 291 ? 34.817 -11.715 -1.233 1.00 27.87 290 ARG A N 1
ATOM 2070 C CA . ARG A 1 291 ? 34.344 -11.730 -2.627 1.00 27.37 290 ARG A CA 1
ATOM 2071 C C . ARG A 1 291 ? 32.959 -11.098 -2.816 1.00 27.20 290 ARG A C 1
ATOM 2072 O O . ARG A 1 291 ? 32.584 -10.810 -3.945 1.00 26.64 290 ARG A O 1
ATOM 2080 N N . THR A 1 292 ? 32.227 -10.873 -1.716 1.00 26.45 291 THR A N 1
ATOM 2081 C CA . THR A 1 292 ? 30.865 -10.357 -1.765 1.00 24.63 291 THR A CA 1
ATOM 2082 C C . THR A 1 292 ? 30.808 -8.885 -1.380 1.00 24.44 291 THR A C 1
ATOM 2083 O O . THR A 1 292 ? 31.261 -8.491 -0.302 1.00 24.15 291 THR A O 1
ATOM 2087 N N . VAL A 1 293 ? 30.246 -8.099 -2.294 1.00 25.37 292 VAL A N 1
ATOM 2088 C CA . VAL A 1 293 ? 30.183 -6.639 -2.203 1.00 26.26 292 VAL A CA 1
ATOM 2089 C C . VAL A 1 293 ? 28.882 -6.203 -2.834 1.00 24.98 292 VAL A C 1
ATOM 2090 O O . VAL A 1 293 ? 28.417 -6.849 -3.780 1.00 26.03 292 VAL A O 1
ATOM 2094 N N . TRP A 1 294 ? 28.284 -5.142 -2.276 1.00 25.95 293 TRP A N 1
ATOM 2095 C CA . TRP A 1 294 ? 27.035 -4.533 -2.752 1.00 24.96 293 TRP A CA 1
ATOM 2096 C C . TRP A 1 294 ? 27.264 -3.073 -3.106 1.00 25.18 293 TRP A C 1
ATOM 2097 O O . TRP A 1 294 ? 27.989 -2.401 -2.384 1.00 23.80 293 TRP A O 1
ATOM 2108 N N . VAL A 1 295 ? 26.638 -2.608 -4.200 1.00 21.71 294 VAL A N 1
ATOM 2109 C CA . VAL A 1 295 ? 26.641 -1.214 -4.630 1.00 23.65 294 VAL A CA 1
ATOM 2110 C C . VAL A 1 295 ? 25.181 -0.763 -4.939 1.00 24.62 294 VAL A C 1
ATOM 2111 O O . VAL A 1 295 ? 24.285 -1.578 -4.977 1.00 24.08 294 VAL A O 1
ATOM 2115 N N . PHE A 1 296 ? 24.964 0.545 -5.076 1.00 22.86 295 PHE A N 1
ATOM 2116 C CA . PHE A 1 296 ? 23.669 1.111 -5.448 1.00 23.05 295 PHE A CA 1
ATOM 2117 C C . PHE A 1 296 ? 23.893 2.087 -6.636 1.00 24.39 295 PHE A C 1
ATOM 2118 O O . PHE A 1 296 ? 24.119 3.289 -6.429 1.00 25.78 295 PHE A O 1
ATOM 2126 N N . PRO A 1 297 ? 23.825 1.564 -7.873 1.00 24.04 296 PRO A N 1
ATOM 2127 C CA . PRO A 1 297 ? 24.103 2.384 -9.022 1.00 22.33 296 PRO A CA 1
ATOM 2128 C C . PRO A 1 297 ? 23.164 3.546 -9.311 1.00 24.30 296 PRO A C 1
ATOM 2129 O O . PRO A 1 297 ? 21.949 3.443 -9.126 1.00 25.18 296 PRO A O 1
ATOM 2141 N N . ASP A 1 299 ? 23.087 7.295 -12.123 1.00 28.96 298 ASP A N 1
ATOM 2142 C CA . ASP A 1 299 ? 23.476 7.828 -13.422 1.00 28.99 298 ASP A CA 1
ATOM 2143 C C . ASP A 1 299 ? 24.573 8.889 -13.284 1.00 32.13 298 ASP A C 1
ATOM 2144 O O . ASP A 1 299 ? 24.325 9.983 -12.816 1.00 30.86 298 ASP A O 1
ATOM 2149 N N . GLY A 1 300 ? 25.791 8.558 -13.701 1.00 34.48 299 GLY A N 1
ATOM 2150 C CA . GLY A 1 300 ? 26.906 9.493 -13.656 1.00 37.98 299 GLY A CA 1
ATOM 2151 C C . GLY A 1 300 ? 27.299 9.960 -15.041 1.00 41.72 299 GLY A C 1
ATOM 2152 O O . GLY A 1 300 ? 28.458 10.276 -15.246 1.00 39.96 299 GLY A O 1
ATOM 2153 N N . SER A 1 301 ? 26.344 10.026 -15.980 1.00 46.50 300 SER A N 1
ATOM 2154 C CA . SER A 1 301 ? 26.643 10.393 -17.379 1.00 51.28 300 SER A CA 1
ATOM 2155 C C . SER A 1 301 ? 26.808 11.905 -17.641 1.00 53.10 300 SER A C 1
ATOM 2156 O O . SER A 1 301 ? 27.324 12.295 -18.705 1.00 53.00 300 SER A O 1
ATOM 2159 N N . ASP A 1 302 ? 26.410 12.730 -16.668 1.00 54.89 301 ASP A N 1
ATOM 2160 C CA . ASP A 1 302 ? 26.486 14.186 -16.750 1.00 55.83 301 ASP A CA 1
ATOM 2161 C C . ASP A 1 302 ? 27.879 14.635 -16.264 1.00 57.24 301 ASP A C 1
ATOM 2162 O O . ASP A 1 302 ? 28.713 13.807 -15.853 1.00 56.30 301 ASP A O 1
ATOM 2167 N N . VAL A 1 303 ? 28.127 15.947 -16.313 1.00 57.29 302 VAL A N 1
ATOM 2168 C CA . VAL A 1 303 ? 29.398 16.530 -15.876 1.00 54.75 302 VAL A CA 1
ATOM 2169 C C . VAL A 1 303 ? 29.536 16.589 -14.339 1.00 53.02 302 VAL A C 1
ATOM 2170 O O . VAL A 1 303 ? 28.571 16.811 -13.608 1.00 52.86 302 VAL A O 1
ATOM 2174 N N . TRP A 1 304 ? 30.772 16.412 -13.885 1.00 49.69 303 TRP A N 1
ATOM 2175 C CA . TRP A 1 304 ? 31.132 16.378 -12.473 1.00 48.19 303 TRP A CA 1
ATOM 2176 C C . TRP A 1 304 ? 30.704 17.642 -11.733 1.00 48.67 303 TRP A C 1
ATOM 2177 O O . TRP A 1 304 ? 30.839 18.724 -12.290 1.00 51.11 303 TRP A O 1
ATOM 2188 N N . PRO A 1 305 ? 30.208 17.526 -10.476 1.00 46.68 304 PRO A N 1
ATOM 2189 C CA . PRO A 1 305 ? 29.950 16.363 -9.610 1.00 45.35 304 PRO A CA 1
ATOM 2190 C C . PRO A 1 305 ? 28.519 15.785 -9.675 1.00 43.99 304 PRO A C 1
ATOM 2191 O O . PRO A 1 305 ? 28.134 15.037 -8.782 1.00 45.09 304 PRO A O 1
ATOM 2195 N N . ARG A 1 306 ? 27.778 16.076 -10.741 1.00 42.76 305 ARG A N 1
ATOM 2196 C CA . ARG A 1 306 ? 26.379 15.698 -10.853 1.00 42.94 305 ARG A CA 1
ATOM 2197 C C . ARG A 1 306 ? 26.153 14.202 -11.076 1.00 40.44 305 ARG A C 1
ATOM 2198 O O . ARG A 1 306 ? 26.645 13.624 -12.050 1.00 40.02 305 ARG A O 1
ATOM 2202 N N . VAL A 1 307 ? 25.427 13.592 -10.133 1.00 37.60 306 VAL A N 1
ATOM 2203 C CA . VAL A 1 307 ? 24.989 12.189 -10.198 1.00 32.84 306 VAL A CA 1
ATOM 2204 C C . VAL A 1 307 ? 23.460 12.255 -10.083 1.00 34.38 306 VAL A C 1
ATOM 2205 O O . VAL A 1 307 ? 22.923 12.965 -9.222 1.00 36.35 306 VAL A O 1
ATOM 2209 N N . SER A 1 308 ? 22.768 11.588 -10.997 1.00 34.25 307 SER A N 1
ATOM 2210 C CA . SER A 1 308 ? 21.321 11.588 -11.050 1.00 32.72 307 SER A CA 1
ATOM 2211 C C . SER A 1 308 ? 20.769 10.209 -10.789 1.00 30.57 307 SER A C 1
ATOM 2212 O O . SER A 1 308 ? 21.430 9.222 -11.073 1.00 25.79 307 SER A O 1
ATOM 2215 N N . PRO A 1 309 ? 19.544 10.136 -10.232 1.00 31.23 308 PRO A N 1
ATOM 2216 C CA . PRO A 1 309 ? 18.933 8.837 -10.065 1.00 29.13 308 PRO A CA 1
ATOM 2217 C C . PRO A 1 309 ? 18.376 8.327 -11.390 1.00 27.60 308 PRO A C 1
ATOM 2218 O O . PRO A 1 309 ? 18.130 9.134 -12.296 1.00 27.02 308 PRO A O 1
ATOM 2222 N N . GLY A 1 310 ? 18.191 7.004 -11.473 1.00 24.72 309 GLY A N 1
ATOM 2223 C CA . GLY A 1 310 ? 17.506 6.329 -12.566 1.00 26.10 309 GLY A CA 1
ATOM 2224 C C . GLY A 1 310 ? 16.120 5.991 -12.028 1.00 29.85 309 GLY A C 1
ATOM 2225 O O . GLY A 1 310 ? 15.854 6.112 -10.830 1.00 32.73 309 GLY A O 1
ATOM 2226 N N . GLY A 1 311 ? 15.216 5.606 -12.901 1.00 28.13 310 GLY A N 1
ATOM 2227 C CA . GLY A 1 311 ? 13.855 5.319 -12.485 1.00 28.79 310 GLY A CA 1
ATOM 2228 C C . GLY A 1 311 ? 13.586 3.917 -12.023 1.00 26.28 310 GLY A C 1
ATOM 2229 O O . GLY A 1 311 ? 12.484 3.641 -11.613 1.00 28.31 310 GLY A O 1
ATOM 2230 N N . LYS A 1 312 ? 14.578 3.033 -12.101 1.00 27.36 311 LYS A N 1
ATOM 2231 C CA . LYS A 1 312 ? 14.417 1.607 -11.780 1.00 26.05 311 LYS A CA 1
ATOM 2232 C C . LYS A 1 312 ? 15.427 1.208 -10.740 1.00 25.89 311 LYS A C 1
ATOM 2233 O O . LYS A 1 312 ? 16.463 0.638 -11.087 1.00 26.51 311 LYS A O 1
ATOM 2239 N N . PRO A 1 313 ? 15.110 1.456 -9.444 1.00 25.42 312 PRO A N 1
ATOM 2240 C CA . PRO A 1 313 ? 16.124 1.239 -8.396 1.00 24.32 312 PRO A CA 1
ATOM 2241 C C . PRO A 1 313 ? 16.540 -0.205 -8.193 1.00 24.66 312 PRO A C 1
ATOM 2242 O O . PRO A 1 313 ? 15.725 -1.121 -8.321 1.00 23.93 312 PRO A O 1
ATOM 2246 N N . ALA A 1 314 ? 17.816 -0.392 -7.894 1.00 25.03 313 ALA A N 1
ATOM 2247 C CA . ALA A 1 314 ? 18.351 -1.705 -7.653 1.00 24.62 313 ALA A CA 1
ATOM 2248 C C . ALA A 1 314 ? 19.690 -1.597 -6.961 1.00 23.45 313 ALA A C 1
ATOM 2249 O O . ALA A 1 314 ? 20.444 -0.650 -7.162 1.00 23.40 313 ALA A O 1
ATOM 2251 N N . VAL A 1 315 ? 19.959 -2.599 -6.143 1.00 23.88 314 VAL A N 1
ATOM 2252 C CA . VAL A 1 315 ? 21.251 -2.834 -5.549 1.00 24.40 314 VAL A CA 1
ATOM 2253 C C . VAL A 1 315 ? 21.883 -3.851 -6.503 1.00 24.95 314 VAL A C 1
ATOM 2254 O O . VAL A 1 315 ? 21.163 -4.648 -7.131 1.00 24.17 314 VAL A O 1
ATOM 2258 N N . TYR A 1 316 ? 23.208 -3.835 -6.648 1.00 24.46 315 TYR A N 1
ATOM 2259 C CA . TYR A 1 316 ? 23.885 -4.889 -7.419 1.00 22.08 315 TYR A CA 1
ATOM 2260 C C . TYR A 1 316 ? 24.817 -5.571 -6.469 1.00 22.91 315 TYR A C 1
ATOM 2261 O O . TYR A 1 316 ? 25.475 -4.912 -5.679 1.00 22.86 315 TYR A O 1
ATOM 2270 N N . VAL A 1 317 ? 24.841 -6.904 -6.538 1.00 25.36 316 VAL A N 1
ATOM 2271 C CA . VAL A 1 317 ? 25.757 -7.716 -5.752 1.00 26.10 316 VAL A CA 1
ATOM 2272 C C . VAL A 1 317 ? 26.776 -8.398 -6.673 1.00 26.98 316 VAL A C 1
ATOM 2273 O O . VAL A 1 317 ? 26.493 -8.636 -7.852 1.00 23.58 316 VAL A O 1
ATOM 2277 N N . THR A 1 318 ? 27.972 -8.650 -6.125 1.00 27.80 317 THR A N 1
ATOM 2278 C CA . THR A 1 318 ? 28.974 -9.531 -6.732 1.00 26.90 317 THR A CA 1
ATOM 2279 C C . THR A 1 318 ? 29.332 -10.538 -5.624 1.00 26.53 317 THR A C 1
ATOM 2280 O O . THR A 1 318 ? 29.395 -10.162 -4.484 1.00 23.25 317 THR A O 1
ATOM 2284 N N . ARG A 1 319 ? 29.429 -11.813 -5.961 1.00 27.16 318 ARG A N 1
ATOM 2285 C CA . ARG A 1 319 ? 29.876 -12.857 -5.039 1.00 29.73 318 ARG A CA 1
ATOM 2286 C C . ARG A 1 319 ? 31.195 -13.491 -5.492 1.00 28.31 318 ARG A C 1
ATOM 2287 O O . ARG A 1 319 ? 31.636 -14.490 -4.924 1.00 29.65 318 ARG A O 1
ATOM 2295 N N . ASP A 1 320 ? 31.842 -12.871 -6.483 1.00 28.42 319 ASP A N 1
ATOM 2296 C CA . ASP A 1 320 ? 33.075 -13.370 -7.092 1.00 27.35 319 ASP A CA 1
ATOM 2297 C C . ASP A 1 320 ? 34.092 -12.242 -7.280 1.00 25.04 319 ASP A C 1
ATOM 2298 O O . ASP A 1 320 ? 34.808 -12.216 -8.267 1.00 28.12 319 ASP A O 1
ATOM 2303 N N . ALA A 1 321 ? 34.146 -11.326 -6.309 1.00 23.90 320 ALA A N 1
ATOM 2304 C CA . ALA A 1 321 ? 35.111 -10.214 -6.264 1.00 24.24 320 ALA A CA 1
ATOM 2305 C C . ALA A 1 321 ? 35.073 -9.252 -7.453 1.00 25.29 320 ALA A C 1
ATOM 2306 O O . ALA A 1 321 ? 36.084 -8.611 -7.760 1.00 22.96 320 ALA A O 1
ATOM 2308 N N . GLY A 1 322 ? 33.902 -9.139 -8.088 1.00 25.72 321 GLY A N 1
ATOM 2309 C CA . GLY A 1 322 ? 33.683 -8.212 -9.192 1.00 28.48 321 GLY A CA 1
ATOM 2310 C C . GLY A 1 322 ? 33.748 -8.758 -10.605 1.00 29.39 321 GLY A C 1
ATOM 2311 O O . GLY A 1 322 ? 33.561 -7.998 -11.562 1.00 31.57 321 GLY A O 1
ATOM 2312 N N . GLU A 1 323 ? 33.967 -10.069 -10.737 1.00 28.88 322 GLU A N 1
ATOM 2313 C CA A GLU A 1 323 ? 34.022 -10.728 -12.039 0.50 27.81 322 GLU A CA 1
ATOM 2314 C CA B GLU A 1 323 ? 34.031 -10.717 -12.036 0.50 27.48 322 GLU A CA 1
ATOM 2315 C C . GLU A 1 323 ? 32.646 -10.710 -12.705 1.00 27.05 322 GLU A C 1
ATOM 2316 O O . GLU A 1 323 ? 32.545 -10.623 -13.930 1.00 26.39 322 GLU A O 1
ATOM 2327 N N . SER A 1 324 ? 31.585 -10.821 -11.898 1.00 26.46 323 SER A N 1
ATOM 2328 C CA . SER A 1 324 ? 30.203 -10.776 -12.377 1.00 26.26 323 SER A CA 1
ATOM 2329 C C . SER A 1 324 ? 29.340 -10.034 -11.353 1.00 24.45 323 SER A C 1
ATOM 2330 O O . SER A 1 324 ? 29.656 -9.985 -10.165 1.00 24.01 323 SER A O 1
ATOM 2333 N N . TRP A 1 325 ? 28.260 -9.441 -11.839 1.00 25.33 324 TRP A N 1
ATOM 2334 C CA . TRP A 1 325 ? 27.331 -8.673 -11.014 1.00 25.63 324 TRP A CA 1
ATOM 2335 C C . TRP A 1 325 ? 25.914 -9.129 -11.280 1.00 24.56 324 TRP A C 1
ATOM 2336 O O . TRP A 1 325 ? 25.570 -9.430 -12.426 1.00 24.47 324 TRP A O 1
ATOM 2347 N N . GLN A 1 326 ? 25.101 -9.175 -10.228 1.00 24.27 325 GLN A N 1
ATOM 2348 C CA . GLN A 1 326 ? 23.682 -9.538 -10.351 1.00 24.74 325 GLN A CA 1
ATOM 2349 C C . GLN A 1 326 ? 22.810 -8.432 -9.782 1.00 25.59 325 GLN A C 1
ATOM 2350 O O . GLN A 1 326 ? 23.147 -7.831 -8.753 1.00 25.08 325 GLN A O 1
ATOM 2356 N N . ARG A 1 327 ? 21.690 -8.192 -10.457 1.00 24.79 326 ARG A N 1
ATOM 2357 C CA . ARG A 1 327 ? 20.738 -7.167 -10.073 1.00 24.95 326 ARG A CA 1
ATOM 2358 C C . ARG A 1 327 ? 19.884 -7.709 -8.955 1.00 24.34 326 ARG A C 1
ATOM 2359 O O . ARG A 1 327 ? 19.411 -8.841 -9.048 1.00 24.91 326 ARG A O 1
ATOM 2367 N N . GLN A 1 328 ? 19.683 -6.893 -7.929 1.00 22.91 327 GLN A N 1
ATOM 2368 C CA . GLN A 1 328 ? 18.854 -7.223 -6.822 1.00 23.18 327 GLN A CA 1
ATOM 2369 C C . GLN A 1 328 ? 17.812 -6.130 -6.641 1.00 23.77 327 GLN A C 1
ATOM 2370 O O . GLN A 1 328 ? 18.109 -5.080 -6.114 1.00 23.87 327 GLN A O 1
ATOM 2376 N N . ASP A 1 329 ? 16.585 -6.413 -7.066 1.00 24.41 328 ASP A N 1
ATOM 2377 C CA . ASP A 1 329 ? 15.458 -5.473 -7.010 1.00 24.43 328 ASP A CA 1
ATOM 2378 C C . ASP A 1 329 ? 14.119 -6.073 -6.569 1.00 22.85 328 ASP A C 1
ATOM 2379 O O . ASP A 1 329 ? 13.108 -5.396 -6.740 1.00 25.38 328 ASP A O 1
ATOM 2384 N N . ARG A 1 330 ? 14.078 -7.287 -6.001 1.00 23.32 329 ARG A N 1
ATOM 2385 C CA . ARG A 1 330 ? 12.791 -7.858 -5.563 1.00 25.19 329 ARG A CA 1
ATOM 2386 C C . ARG A 1 330 ? 12.292 -7.127 -4.331 1.00 27.05 329 ARG A C 1
ATOM 2387 O O . ARG A 1 330 ? 13.036 -7.017 -3.341 1.00 27.28 329 ARG A O 1
ATOM 2395 N N . GLY A 1 331 ? 11.048 -6.656 -4.410 1.00 23.93 330 GLY A N 1
ATOM 2396 C CA . GLY A 1 331 ? 10.441 -5.850 -3.379 1.00 26.97 330 GLY A CA 1
ATOM 2397 C C . GLY A 1 331 ? 10.538 -4.338 -3.615 1.00 27.69 330 GLY A C 1
ATOM 2398 O O . GLY A 1 331 ? 9.795 -3.587 -2.997 1.00 29.63 330 GLY A O 1
ATOM 2399 N N . LEU A 1 332 ? 11.436 -3.892 -4.500 1.00 27.57 331 LEU A N 1
ATOM 2400 C CA . LEU A 1 332 ? 11.613 -2.483 -4.765 1.00 26.55 331 LEU A CA 1
ATOM 2401 C C . LEU A 1 332 ? 10.635 -1.997 -5.830 1.00 29.93 331 LEU A C 1
ATOM 2402 O O . LEU A 1 332 ? 10.161 -2.809 -6.669 1.00 30.29 331 LEU A O 1
ATOM 2407 N N . PRO A 1 333 ? 10.324 -0.677 -5.813 1.00 28.65 332 PRO A N 1
ATOM 2408 C CA . PRO A 1 333 ? 9.470 -0.110 -6.840 1.00 30.00 332 PRO A CA 1
ATOM 2409 C C . PRO A 1 333 ? 10.065 -0.453 -8.194 1.00 32.33 332 PRO A C 1
ATOM 2410 O O . PRO A 1 333 ? 11.281 -0.272 -8.408 1.00 29.56 332 PRO A O 1
ATOM 2414 N N . THR A 1 334 ? 9.206 -0.946 -9.071 1.00 35.36 333 THR A N 1
ATOM 2415 C CA A THR A 1 334 ? 9.649 -1.438 -10.369 0.50 38.21 333 THR A CA 1
ATOM 2416 C CA B THR A 1 334 ? 9.594 -1.421 -10.394 0.50 37.71 333 THR A CA 1
ATOM 2417 C C . THR A 1 334 ? 10.007 -0.309 -11.363 1.00 38.98 333 THR A C 1
ATOM 2418 O O . THR A 1 334 ? 10.950 -0.463 -12.128 1.00 44.41 333 THR A O 1
ATOM 2425 N N . ASP A 1 335 ? 9.296 0.818 -11.350 1.00 40.23 334 ASP A N 1
ATOM 2426 C CA . ASP A 1 335 ? 9.622 1.933 -12.264 1.00 39.43 334 ASP A CA 1
ATOM 2427 C C . ASP A 1 335 ? 9.070 3.268 -11.777 1.00 37.86 334 ASP A C 1
ATOM 2428 O O . ASP A 1 335 ? 8.358 3.296 -10.797 1.00 41.46 334 ASP A O 1
ATOM 2433 N N . GLN A 1 336 ? 9.445 4.358 -12.455 1.00 36.96 335 GLN A N 1
ATOM 2434 C CA . GLN A 1 336 ? 9.142 5.747 -12.045 1.00 34.64 335 GLN A CA 1
ATOM 2435 C C . GLN A 1 336 ? 9.429 5.944 -10.533 1.00 32.69 335 GLN A C 1
ATOM 2436 O O . GLN A 1 336 ? 8.615 6.484 -9.795 1.00 38.68 335 GLN A O 1
ATOM 2442 N N . ALA A 1 337 ? 10.591 5.455 -10.104 1.00 28.10 336 ALA A N 1
ATOM 2443 C CA . ALA A 1 337 ? 11.067 5.532 -8.726 1.00 28.52 336 ALA A CA 1
ATOM 2444 C C . ALA A 1 337 ? 12.524 6.029 -8.756 1.00 26.91 336 ALA A C 1
ATOM 2445 O O . ALA A 1 337 ? 13.463 5.263 -9.032 1.0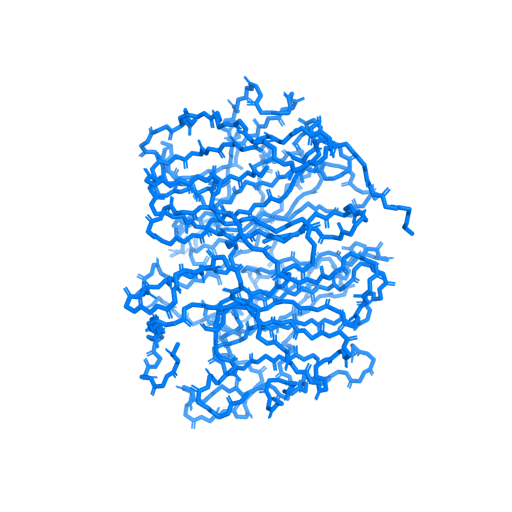0 28.37 336 ALA A O 1
ATOM 2447 N N . TRP A 1 338 ? 12.687 7.322 -8.469 1.00 24.44 337 TRP A N 1
ATOM 2448 C CA . TRP A 1 338 ? 13.947 8.038 -8.630 1.00 25.01 337 TRP A CA 1
ATOM 2449 C C . TRP A 1 338 ? 14.609 8.187 -7.283 1.00 26.39 337 TRP A C 1
ATOM 2450 O O . TRP A 1 338 ? 14.579 9.244 -6.645 1.00 27.91 337 TRP A O 1
ATOM 2461 N N . LEU A 1 339 ? 15.255 7.087 -6.903 1.00 27.58 338 LEU A N 1
ATOM 2462 C CA . LEU A 1 339 ? 15.925 6.930 -5.627 1.00 27.06 338 LEU A CA 1
ATOM 2463 C C . LEU A 1 339 ? 17.411 7.274 -5.637 1.00 25.90 338 LEU A C 1
ATOM 2464 O O . LEU A 1 339 ? 18.173 6.813 -6.486 1.00 27.77 338 LEU A O 1
ATOM 2469 N N . THR A 1 340 ? 17.794 8.086 -4.648 1.00 24.18 339 THR A N 1
ATOM 2470 C CA . THR A 1 340 ? 19.173 8.460 -4.403 1.00 24.99 339 THR A CA 1
ATOM 2471 C C . THR A 1 340 ? 19.602 7.797 -3.094 1.00 24.37 339 THR A C 1
ATOM 2472 O O . THR A 1 340 ? 18.885 7.859 -2.113 1.00 24.10 339 THR A O 1
ATOM 2476 N N . VAL A 1 341 ? 20.741 7.123 -3.108 1.00 24.81 340 VAL A N 1
ATOM 2477 C CA . VAL A 1 341 ? 21.308 6.450 -1.919 1.00 23.82 340 VAL A CA 1
ATOM 2478 C C . VAL A 1 341 ? 22.716 7.045 -1.764 1.00 23.37 340 VAL A C 1
ATOM 2479 O O . VAL A 1 341 ? 23.547 6.900 -2.644 1.00 26.41 340 VAL A O 1
ATOM 2483 N N . LYS A 1 342 ? 22.942 7.784 -0.676 1.00 26.84 341 LYS A N 1
ATOM 2484 C CA . LYS A 1 342 ? 24.212 8.475 -0.435 1.00 26.48 341 LYS A CA 1
ATOM 2485 C C . LYS A 1 342 ? 25.277 7.476 0.091 1.00 27.51 341 LYS A C 1
ATOM 2486 O O . LYS A 1 342 ? 24.949 6.311 0.390 1.00 24.15 341 LYS A O 1
ATOM 2492 N N . ARG A 1 343 ? 26.533 7.947 0.172 1.00 25.21 342 ARG A N 1
ATOM 2493 C CA . ARG A 1 343 ? 27.727 7.122 0.526 1.00 26.66 342 ARG A CA 1
ATOM 2494 C C . ARG A 1 343 ? 27.655 6.298 1.766 1.00 25.60 342 ARG A C 1
ATOM 2495 O O . ARG A 1 343 ? 28.185 5.197 1.776 1.00 26.02 342 ARG A O 1
ATOM 2503 N N . GLN A 1 344 ? 27.147 6.913 2.840 1.00 25.87 343 GLN A N 1
ATOM 2504 C CA . GLN A 1 344 ? 27.047 6.278 4.147 1.00 26.62 343 GLN A CA 1
ATOM 2505 C C . GLN A 1 344 ? 25.673 5.674 4.364 1.00 23.05 343 GLN A C 1
ATOM 2506 O O . GLN A 1 344 ? 25.407 5.128 5.434 1.00 22.44 343 GLN A O 1
ATOM 2512 N N . ALA A 1 345 ? 24.811 5.741 3.361 1.00 24.44 344 ALA A N 1
ATOM 2513 C CA . ALA A 1 345 ? 23.428 5.271 3.490 1.00 25.23 344 ALA A CA 1
ATOM 2514 C C . ALA A 1 345 ? 23.162 3.776 3.163 1.00 25.29 344 ALA A C 1
ATOM 2515 O O . ALA A 1 345 ? 21.998 3.382 3.061 1.00 27.83 344 ALA A O 1
ATOM 2525 N N . THR A 1 347 ? 24.409 -0.219 4.571 1.00 28.18 346 THR A N 1
ATOM 2526 C CA . THR A 1 347 ? 25.119 -0.952 5.608 1.00 25.04 346 THR A CA 1
ATOM 2527 C C . THR A 1 347 ? 24.684 -2.405 5.557 1.00 25.54 346 THR A C 1
ATOM 2528 O O . THR A 1 347 ? 23.698 -2.760 4.890 1.00 25.15 346 THR A O 1
ATOM 2532 N N . ALA A 1 348 ? 25.434 -3.233 6.262 1.00 23.65 347 ALA A N 1
ATOM 2533 C CA . ALA A 1 348 ? 25.142 -4.645 6.318 1.00 26.14 347 ALA A CA 1
ATOM 2534 C C . ALA A 1 348 ? 25.365 -5.122 7.746 1.00 26.32 347 ALA A C 1
ATOM 2535 O O . ALA A 1 348 ? 26.122 -4.509 8.484 1.00 27.64 347 ALA A O 1
ATOM 2537 N N . ASP A 1 349 ? 24.633 -6.152 8.157 1.00 26.59 348 ASP A N 1
ATOM 2538 C CA . ASP A 1 349 ? 24.825 -6.767 9.477 1.00 25.44 348 ASP A CA 1
ATOM 2539 C C . ASP A 1 349 ? 25.824 -7.954 9.344 1.00 26.52 348 ASP A C 1
ATOM 2540 O O . ASP A 1 349 ? 26.347 -8.193 8.256 1.00 24.69 348 ASP A O 1
ATOM 2545 N N . ALA A 1 350 ? 26.086 -8.665 10.452 1.00 26.48 349 ALA A N 1
ATOM 2546 C CA . ALA A 1 350 ? 26.998 -9.811 10.483 1.00 25.95 349 ALA A CA 1
ATOM 2547 C C . ALA A 1 350 ? 26.251 -11.099 10.825 1.00 27.25 349 ALA A C 1
ATOM 2548 O O . ALA A 1 350 ? 26.846 -12.044 11.322 1.00 27.46 349 ALA A O 1
ATOM 2550 N N . HIS A 1 351 ? 24.938 -11.139 10.561 1.00 29.00 350 HIS A N 1
ATOM 2551 C CA . HIS A 1 351 ? 24.144 -12.347 10.786 1.00 26.95 350 HIS A CA 1
ATOM 2552 C C . HIS A 1 351 ? 24.393 -13.326 9.662 1.00 26.14 350 HIS A C 1
ATOM 2553 O O . HIS A 1 351 ? 25.103 -13.011 8.709 1.00 25.53 350 HIS A O 1
ATOM 2560 N N . ALA A 1 352 ? 23.832 -14.519 9.801 1.00 29.00 351 ALA A N 1
ATOM 2561 C CA . ALA A 1 352 ? 23.894 -15.568 8.794 1.00 29.82 351 ALA A CA 1
ATOM 2562 C C . ALA A 1 352 ? 22.456 -15.920 8.420 1.00 28.60 351 ALA A C 1
ATOM 2563 O O . ALA A 1 352 ? 21.723 -16.433 9.265 1.00 31.07 351 ALA A O 1
ATOM 2565 N N . PRO A 1 353 ? 22.003 -15.569 7.194 1.00 26.86 352 PRO A N 1
ATOM 2566 C CA . PRO A 1 353 ? 22.660 -14.841 6.126 1.00 27.60 352 PRO A CA 1
ATOM 2567 C C . PRO A 1 353 ? 22.789 -13.364 6.452 1.00 25.15 352 PRO A C 1
ATOM 2568 O O . PRO A 1 353 ? 22.059 -12.843 7.269 1.00 27.60 352 PRO A O 1
ATOM 2572 N N . VAL A 1 354 ? 23.736 -12.710 5.813 1.00 23.96 353 VAL A N 1
ATOM 2573 C CA . VAL A 1 354 ? 23.970 -11.308 6.000 1.00 22.82 353 VAL A CA 1
ATOM 2574 C C . VAL A 1 354 ? 22.791 -10.504 5.449 1.00 23.28 353 VAL A C 1
ATOM 2575 O O . VAL A 1 354 ? 22.280 -10.787 4.369 1.00 24.18 353 VAL A O 1
ATOM 2579 N N . GLY A 1 355 ? 22.340 -9.560 6.259 1.00 21.80 354 GLY A N 1
ATOM 2580 C CA . GLY A 1 355 ? 21.298 -8.638 5.934 1.00 21.60 354 GLY A CA 1
ATOM 2581 C C . GLY A 1 355 ? 21.938 -7.366 5.426 1.00 23.13 354 GLY A C 1
ATOM 2582 O O . GLY A 1 355 ? 23.068 -7.037 5.816 1.00 23.92 354 GLY A O 1
ATOM 2583 N N . VAL A 1 356 ? 21.235 -6.694 4.513 1.00 25.16 355 VAL A N 1
ATOM 2584 C CA . VAL A 1 356 ? 21.707 -5.483 3.838 1.00 24.21 355 VAL A CA 1
ATOM 2585 C C . VAL A 1 356 ? 20.590 -4.421 3.923 1.00 25.55 355 VAL A C 1
ATOM 2586 O O . VAL A 1 356 ? 19.389 -4.719 3.881 1.00 22.74 355 VAL A O 1
ATOM 2590 N N . TYR A 1 357 ? 20.989 -3.177 4.072 1.00 25.23 356 TYR A N 1
ATOM 2591 C CA . TYR A 1 357 ? 20.029 -2.113 4.327 1.00 25.26 356 TYR A CA 1
ATOM 2592 C C . TYR A 1 357 ? 20.423 -0.878 3.604 1.00 24.68 356 TYR A C 1
ATOM 2593 O O . TYR A 1 357 ? 21.599 -0.625 3.431 1.00 25.09 356 TYR A O 1
ATOM 2602 N N . PHE A 1 358 ? 19.452 -0.080 3.183 1.00 29.03 357 PHE A N 1
ATOM 2603 C CA . PHE A 1 358 ? 19.788 1.234 2.635 1.00 24.72 357 PHE A CA 1
ATOM 2604 C C . PHE A 1 358 ? 18.729 2.289 2.932 1.00 23.49 357 PHE A C 1
ATOM 2605 O O . PHE A 1 358 ? 17.559 1.962 3.119 1.00 25.84 357 PHE A O 1
ATOM 2613 N N . GLY A 1 359 ? 19.167 3.549 2.945 1.00 22.96 358 GLY A N 1
ATOM 2614 C CA . GLY A 1 359 ? 18.305 4.699 3.228 1.00 23.92 358 GLY A CA 1
ATOM 2615 C C . GLY A 1 359 ? 18.372 5.656 2.077 1.00 21.48 358 GLY A C 1
ATOM 2616 O O . GLY A 1 359 ? 19.448 5.962 1.589 1.00 21.19 358 GLY A O 1
ATOM 2617 N N . THR A 1 360 ? 17.218 6.179 1.683 1.00 25.88 359 THR A N 1
ATOM 2618 C CA . THR A 1 360 ? 17.124 7.064 0.542 1.00 23.04 359 THR A CA 1
ATOM 2619 C C . THR A 1 360 ? 16.942 8.527 0.979 1.00 25.41 359 THR A C 1
ATOM 2620 O O . THR A 1 360 ? 16.558 8.805 2.105 1.00 24.60 359 THR A O 1
ATOM 2624 N N . THR A 1 361 ? 17.237 9.455 0.060 1.00 25.02 360 THR A N 1
ATOM 2625 C CA . THR A 1 361 ? 17.051 10.879 0.312 1.00 22.77 360 THR A CA 1
ATOM 2626 C C . THR A 1 361 ? 15.542 11.196 0.426 1.00 24.09 360 THR A C 1
ATOM 2627 O O . THR A 1 361 ? 15.176 12.213 0.979 1.00 23.65 360 THR A O 1
ATOM 2631 N N . GLY A 1 362 ? 14.685 10.323 -0.118 1.00 23.36 361 GLY A N 1
ATOM 2632 C CA . GLY A 1 362 ? 13.245 10.420 0.010 1.00 23.32 361 GLY A CA 1
ATOM 2633 C C . GLY A 1 362 ? 12.706 9.913 1.350 1.00 23.44 361 GLY A C 1
ATOM 2634 O O . GLY A 1 362 ? 11.493 9.934 1.558 1.00 22.25 361 GLY A O 1
ATOM 2635 N N . GLY A 1 363 ? 13.590 9.405 2.227 1.00 23.39 362 GLY A N 1
ATOM 2636 C CA . GLY A 1 363 ? 13.230 8.990 3.566 1.00 21.54 362 GLY A CA 1
ATOM 2637 C C . GLY A 1 363 ? 12.753 7.592 3.827 1.00 21.63 362 GLY A C 1
ATOM 2638 O O . GLY A 1 363 ? 12.081 7.370 4.822 1.00 22.88 362 GLY A O 1
ATOM 2639 N N . GLU A 1 364 ? 13.117 6.654 2.963 1.00 24.70 363 GLU A N 1
ATOM 2640 C CA . GLU A 1 364 ? 12.765 5.244 3.104 1.00 23.03 363 GLU A CA 1
ATOM 2641 C C . GLU A 1 364 ? 13.979 4.456 3.571 1.00 23.41 363 GLU A C 1
ATOM 2642 O O . GLU A 1 364 ? 15.094 4.760 3.181 1.00 20.45 363 GLU A O 1
ATOM 2648 N N . ILE A 1 365 ? 13.748 3.465 4.430 1.00 24.80 364 ILE A N 1
ATOM 2649 C CA . ILE A 1 365 ? 14.758 2.519 4.850 1.00 23.57 364 ILE A CA 1
ATOM 2650 C C . ILE A 1 365 ? 14.282 1.198 4.300 1.00 23.76 364 ILE A C 1
ATOM 2651 O O . ILE A 1 365 ? 13.163 0.772 4.641 1.00 23.94 364 ILE A O 1
ATOM 2656 N N . TRP A 1 366 ? 15.095 0.604 3.405 1.00 22.36 365 TRP A N 1
ATOM 2657 C CA . TRP A 1 366 ? 14.824 -0.708 2.795 1.00 22.39 365 TRP A CA 1
ATOM 2658 C C . TRP A 1 366 ? 15.728 -1.736 3.432 1.00 21.89 365 TRP A C 1
ATOM 2659 O O . TRP A 1 366 ? 16.899 -1.458 3.642 1.00 24.42 365 TRP A O 1
ATOM 2670 N N . ALA A 1 367 ? 15.179 -2.903 3.762 1.00 23.27 366 ALA A N 1
ATOM 2671 C CA . ALA A 1 367 ? 15.934 -3.958 4.481 1.00 24.44 366 ALA A CA 1
ATOM 2672 C C . ALA A 1 367 ? 15.843 -5.299 3.773 1.00 23.87 366 ALA A C 1
ATOM 2673 O O . ALA A 1 367 ? 14.830 -5.613 3.193 1.00 20.70 366 ALA A O 1
ATOM 2675 N N . SER A 1 368 ? 16.949 -6.032 3.781 1.00 22.47 367 SER A N 1
ATOM 2676 C CA . SER A 1 368 ? 17.022 -7.387 3.288 1.00 23.26 367 SER A CA 1
ATOM 2677 C C . SER A 1 368 ? 17.618 -8.238 4.389 1.00 23.09 367 SER A C 1
ATOM 2678 O O . SER A 1 368 ? 18.583 -7.815 5.010 1.00 22.07 367 SER A O 1
ATOM 2681 N N . ALA A 1 369 ? 17.028 -9.400 4.650 1.00 25.35 368 ALA A N 1
ATOM 2682 C CA . ALA A 1 369 ? 17.587 -10.373 5.590 1.00 25.12 368 ALA A CA 1
ATOM 2683 C C . ALA A 1 369 ? 18.161 -11.582 4.844 1.00 26.57 368 ALA A C 1
ATOM 2684 O O . ALA A 1 369 ? 18.457 -12.593 5.487 1.00 29.32 368 ALA A O 1
ATOM 2686 N N . ASP A 1 370 ? 18.321 -11.491 3.509 1.00 25.89 369 ASP A N 1
ATOM 2687 C CA . ASP A 1 370 ? 18.860 -12.586 2.686 1.00 22.94 369 ASP A CA 1
ATOM 2688 C C . ASP A 1 370 ? 19.891 -12.127 1.632 1.00 23.22 369 ASP A C 1
ATOM 2689 O O . ASP A 1 370 ? 19.806 -12.481 0.464 1.00 23.19 369 ASP A O 1
ATOM 2694 N N . GLU A 1 371 ? 20.874 -11.353 2.078 1.00 24.12 370 GLU A N 1
ATOM 2695 C CA . GLU A 1 371 ? 21.977 -10.905 1.258 1.00 26.33 370 GLU A CA 1
ATOM 2696 C C . GLU A 1 371 ? 21.573 -10.066 0.025 1.00 28.14 370 GLU A C 1
ATOM 2697 O O . GLU A 1 371 ? 22.231 -10.107 -1.017 1.00 27.21 370 GLU A O 1
ATOM 2703 N N . GLY A 1 372 ? 20.490 -9.302 0.182 1.00 27.32 371 GLY A N 1
ATOM 2704 C CA . GLY A 1 372 ? 19.957 -8.436 -0.851 1.00 26.96 371 GLY A CA 1
ATOM 2705 C C . GLY A 1 372 ? 18.999 -9.033 -1.872 1.00 26.38 371 GLY A C 1
ATOM 2706 O O . GLY A 1 372 ? 18.546 -8.324 -2.751 1.00 23.62 371 GLY A O 1
ATOM 2707 N N . GLU A 1 373 ? 18.675 -10.316 -1.755 1.00 25.67 372 GLU A N 1
ATOM 2708 C CA . GLU A 1 373 ? 17.754 -10.953 -2.691 1.00 26.35 372 GLU A CA 1
ATOM 2709 C C . GLU A 1 373 ? 16.316 -10.412 -2.606 1.00 27.56 372 GLU A C 1
ATOM 2710 O O . GLU A 1 373 ? 15.665 -10.296 -3.620 1.00 29.01 372 GLU A O 1
ATOM 2716 N N . HIS A 1 374 ? 15.827 -10.124 -1.403 1.00 27.85 373 HIS A N 1
ATOM 2717 C CA . HIS A 1 374 ? 14.492 -9.529 -1.212 1.00 26.01 373 HIS A CA 1
ATOM 2718 C C . HIS A 1 374 ? 14.625 -8.309 -0.331 1.00 23.07 373 HIS A C 1
ATOM 2719 O O . HIS A 1 374 ? 15.473 -8.274 0.558 1.00 20.57 373 HIS A O 1
ATOM 2726 N N . TRP A 1 375 ? 13.798 -7.300 -0.618 1.00 23.09 374 TRP A N 1
ATOM 2727 C CA . TRP A 1 375 ? 13.788 -6.025 0.072 1.00 22.96 374 TRP A CA 1
ATOM 2728 C C . TRP A 1 375 ? 12.393 -5.772 0.618 1.00 22.99 374 TRP A C 1
ATOM 2729 O O . TRP A 1 375 ? 11.414 -6.170 0.015 1.00 21.83 374 TRP A O 1
ATOM 2740 N N . GLN A 1 376 ? 12.338 -5.096 1.754 1.00 25.79 375 GLN A N 1
ATOM 2741 C CA . GLN A 1 376 ? 11.115 -4.699 2.425 1.00 26.58 375 GLN A CA 1
ATOM 2742 C C . GLN A 1 376 ? 11.351 -3.292 2.951 1.00 25.33 375 GLN A C 1
ATOM 2743 O O . GLN A 1 376 ? 12.372 -3.022 3.582 1.00 25.80 375 GLN A O 1
ATOM 2749 N N . CYS A 1 377 ? 10.428 -2.382 2.682 1.00 25.45 376 CYS A N 1
ATOM 2750 C CA . CYS A 1 377 ? 10.502 -1.062 3.265 1.00 24.72 376 CYS A CA 1
ATOM 2751 C C . CYS A 1 377 ? 10.071 -1.154 4.748 1.00 22.41 376 CYS A C 1
ATOM 2752 O O . CYS A 1 377 ? 8.924 -1.423 5.045 1.00 25.72 376 CYS A O 1
ATOM 2755 N N . ILE A 1 378 ? 11.003 -0.921 5.654 1.00 24.40 377 ILE A N 1
ATOM 2756 C CA . ILE A 1 378 ? 10.764 -0.979 7.111 1.00 25.26 377 ILE A CA 1
ATOM 2757 C C . ILE A 1 378 ? 10.574 0.408 7.765 1.00 25.92 377 ILE A C 1
ATOM 2758 O O . ILE A 1 378 ? 10.286 0.492 8.939 1.00 27.87 377 ILE A O 1
ATOM 2763 N N . ALA A 1 379 ? 10.781 1.481 7.009 1.00 26.60 378 ALA A N 1
ATOM 2764 C CA . ALA A 1 379 ? 10.524 2.872 7.456 1.00 26.24 378 ALA A CA 1
ATOM 2765 C C . ALA A 1 379 ? 10.359 3.752 6.223 1.00 26.63 378 ALA A C 1
ATOM 2766 O O . ALA A 1 379 ? 11.074 3.569 5.256 1.00 24.56 378 ALA A O 1
ATOM 2768 N N . SER A 1 380 ? 9.400 4.677 6.266 1.00 26.00 379 SER A N 1
ATOM 2769 C CA . SER A 1 380 ? 9.165 5.650 5.210 1.00 27.46 379 SER A CA 1
ATOM 2770 C C . SER A 1 380 ? 8.831 7.019 5.847 1.00 25.96 379 SER A C 1
ATOM 2771 O O . SER A 1 380 ? 8.621 7.149 7.059 1.00 22.37 379 SER A O 1
ATOM 2774 N N . HIS A 1 381 ? 8.824 8.040 5.007 1.00 24.49 380 HIS A N 1
ATOM 2775 C CA . HIS A 1 381 ? 8.523 9.424 5.422 1.00 22.44 380 HIS A CA 1
ATOM 2776 C C . HIS A 1 381 ? 9.445 10.031 6.515 1.00 21.59 380 HIS A C 1
ATOM 2777 O O . HIS A 1 381 ? 9.019 10.875 7.309 1.00 21.20 380 HIS A O 1
ATOM 2784 N N . LEU A 1 382 ? 10.707 9.591 6.533 1.00 21.85 381 LEU A N 1
ATOM 2785 C CA . LEU A 1 382 ? 11.713 10.176 7.399 1.00 22.58 381 LEU A CA 1
ATOM 2786 C C . LEU A 1 382 ? 12.297 11.331 6.618 1.00 23.35 381 LEU A C 1
ATOM 2787 O O . LEU A 1 382 ? 12.082 11.420 5.391 1.00 21.92 381 LEU A O 1
ATOM 2792 N N . PRO A 1 383 ? 12.995 12.249 7.317 1.00 23.56 382 PRO A N 1
ATOM 2793 C CA . PRO A 1 383 ? 13.663 13.293 6.565 1.00 24.04 382 PRO A CA 1
ATOM 2794 C C . PRO A 1 383 ? 14.802 12.717 5.743 1.00 23.19 382 PRO A C 1
ATOM 2795 O O . PRO A 1 383 ? 15.192 11.583 5.958 1.00 24.95 382 PRO A O 1
ATOM 2799 N N . HIS A 1 384 ? 15.292 13.504 4.794 1.00 23.28 383 HIS A N 1
ATOM 2800 C CA . HIS A 1 384 ? 16.430 13.174 3.915 1.00 24.51 383 HIS A CA 1
ATOM 2801 C C . HIS A 1 384 ? 17.540 12.397 4.651 1.00 24.77 383 HIS A C 1
ATOM 2802 O O . HIS A 1 384 ? 18.188 12.942 5.529 1.00 24.39 383 HIS A O 1
ATOM 2809 N N . ILE A 1 385 ? 17.782 11.139 4.259 1.00 26.72 384 ILE A N 1
ATOM 2810 C CA . ILE A 1 385 ? 18.766 10.271 4.921 1.00 24.93 384 ILE A CA 1
ATOM 2811 C C . ILE A 1 385 ? 20.209 10.415 4.374 1.00 26.06 384 ILE A C 1
ATOM 2812 O O . ILE A 1 385 ? 20.476 10.236 3.170 1.00 26.78 384 ILE A O 1
ATOM 2817 N N . TYR A 1 386 ? 21.118 10.741 5.291 1.00 24.78 385 TYR A N 1
ATOM 2818 C CA . TYR A 1 386 ? 22.572 10.855 5.044 1.00 26.66 385 TYR A CA 1
ATOM 2819 C C . TYR A 1 386 ? 23.307 9.523 5.301 1.00 24.91 385 TYR A C 1
ATOM 2820 O O . TYR A 1 386 ? 24.117 9.112 4.481 1.00 27.19 385 TYR A O 1
ATOM 2829 N N . ALA A 1 387 ? 22.965 8.834 6.390 1.00 23.80 386 ALA A N 1
ATOM 2830 C CA . ALA A 1 387 ? 23.655 7.619 6.787 1.00 23.64 386 ALA A CA 1
ATOM 2831 C C . ALA A 1 387 ? 22.769 6.596 7.471 1.00 25.51 386 ALA A C 1
ATOM 2832 O O . ALA A 1 387 ? 21.838 6.950 8.185 1.00 24.31 386 ALA A O 1
ATOM 2834 N N . VAL A 1 388 ? 23.109 5.320 7.258 1.00 25.06 387 VAL A N 1
ATOM 2835 C CA . VAL A 1 388 ? 22.441 4.182 7.877 1.00 23.99 387 VAL A CA 1
ATOM 2836 C C . VAL A 1 388 ? 23.596 3.281 8.246 1.00 24.73 387 VAL A C 1
ATOM 2837 O O . VAL A 1 388 ? 24.446 3.026 7.415 1.00 26.10 387 VAL A O 1
ATOM 2841 N N . GLN A 1 389 ? 23.629 2.857 9.504 1.00 24.75 388 GLN A N 1
ATOM 2842 C CA . GLN A 1 389 ? 24.680 2.054 10.057 1.00 25.24 388 GLN A CA 1
ATOM 2843 C C . GLN A 1 389 ? 24.122 0.939 10.949 1.00 24.16 388 GLN A C 1
ATOM 2844 O O . GLN A 1 389 ? 23.280 1.184 11.796 1.00 28.04 388 GLN A O 1
ATOM 2850 N N . SER A 1 390 ? 24.602 -0.282 10.763 1.00 23.15 389 SER A N 1
ATOM 2851 C CA . SER A 1 390 ? 24.219 -1.388 11.641 1.00 24.16 389 SER A CA 1
ATOM 2852 C C . SER A 1 390 ? 24.908 -1.269 13.017 1.00 25.77 389 SER A C 1
ATOM 2853 O O . SER A 1 390 ? 25.969 -0.638 13.157 1.00 25.70 389 SER A O 1
ATOM 2856 N N . ALA A 1 391 ? 24.258 -1.850 14.031 1.00 26.60 390 ALA A N 1
ATOM 2857 C CA . ALA A 1 391 ? 24.711 -1.811 15.411 1.00 26.37 390 ALA A CA 1
ATOM 2858 C C . ALA A 1 391 ? 24.122 -2.990 16.167 1.00 27.61 390 ALA A C 1
ATOM 2859 O O . ALA A 1 391 ? 23.083 -3.552 15.769 1.00 29.65 390 ALA A O 1
ATOM 2861 N N . ARG A 1 392 ? 24.820 -3.386 17.218 1.00 32.72 391 ARG A N 1
ATOM 2862 C CA . ARG A 1 392 ? 24.399 -4.472 18.109 1.00 41.60 391 ARG A CA 1
ATOM 2863 C C . ARG A 1 392 ? 23.749 -3.845 19.319 1.00 43.83 391 ARG A C 1
ATOM 2864 O O . ARG A 1 392 ? 24.409 -3.089 20.016 1.00 46.56 391 ARG A O 1
ATOM 2872 N N . PRO A 1 393 ? 22.461 -4.119 19.568 1.00 48.39 392 PRO A N 1
ATOM 2873 C CA . PRO A 1 393 ? 21.841 -3.574 20.789 1.00 50.66 392 PRO A CA 1
ATOM 2874 C C . PRO A 1 393 ? 22.264 -4.335 22.045 1.00 48.71 392 PRO A C 1
ATOM 2875 O O . PRO A 1 393 ? 22.638 -3.702 23.025 1.00 49.27 392 PRO A O 1
#

Foldseek 3Di:
DPFDFAKKKWFFFQFAIKDWIAGRLRPAIDIDDRDNGGKGGQDDDAQPLQQLKWWIADVHTWMWMGNRNPPDTDTAPAGDFDDDDCDDGFNIFHEKAAAENVQPQKIWTKTFVGFIWITSHRRNHIDGLCLASVPVPCVQRPAWVVIHIYQWDQQNVHNQWIWTQAFRAIWIGNGNRNHIAAQQAAHAAPLDPDRHDRIRFAWQYKDQANQQRQKIWTAGLRATWIGVVVSHTHHLQVQDPVFGGHAHAKEAQNNQNQKIKGWTASPDHPPDDWFAFATWIWIGNGNSPHIDTFAAAHDGGNHTWHFHHQQEWHRHVVIKDWGATQQGWIWIGPHSRNHIDTNTGDDHGTNHMYMGDD

Organism: Cupriavidus pinatubonensis (strain JMP 134 / LMG 1197) (NCBI:txid264198)

B-factor: mean 32.91, std 10.53, range [12.17, 89.24]

InterPro domains:
  IPR015943 WD40/YVTN repeat-like-containing domain superfamily [G3DSA:2.130.10.10] (1-393)
  IPR052025 Xyloglucan-specific glycosyl hydrolase [PTHR43739] (38-326)

CATH classification: 2.130.10.10